Protein AF-A0A167ZQM8-F1 (afdb_monomer_lite)

InterPro domains:
  IPR053175 DHMBA Cluster Regulating Transcription Factor [PTHR38791] (1-204)

Organism: NCBI:txid1081108

Foldseek 3Di:
DLVVLCVDLPSLQDLVSLVVLVVVLVVCVVVPVVVNLVSLVVSLVSVLSNPQVLLVDPSSLVSLLSSLVSQLVSLLVVLHARDPSNVVSLVSNPVRDDCVDLSNLLSVLSNLNSVLSVVLVVDDPVCLVVSLVSLVVSLVSLVVSVVVLCVVWNWDWDAQPVDPCVVDPNSIDIGTPDPVNVVSVVSSVVSNVSSVVSNVVSVVVVVVCVVCVDDDDPDDD

Sequence (221 aa):
MVNSALESPTESLEDSTLIAVISLGVFEEISDYKSWVIHVQGAAALLVARGKEQFSSPMALKLFNQVRTDLITACVNENNPVSEDVLALQDEGKGHQDVSSSFWQIGLVGARCAKLLTNFKGYNIAIVSDLLYELNTLEQEFGIFGQLLSLEEPYSTIQDTAGQPDLICHGRIGVYEDMWAIRIWNNWRNLLMIVCRVKLFLLNEILMNALAPDNVWQTNL

Secondary structure (DSSP, 8-state):
-HHHHHHSTTGGGSHHHHHHHHHHHHHHHHH-HHHHHHHHHHHHHHHHHHGGGGGSSHHHHHHHHHHHHHHHHHHHHHT-PPPHHHHHHHHHGGGGS-TTSHHHHHHHHHHHHHHHHHHHHT--GGGHHHHHHHHHHHHHHHHHHHHHHHHHS--EEEE--S--TTTSGGGEEEE-SSHHHHHHHHHHHHHHHHHHHHHHHHHHHHHHHHH-TT-------

Structure (mmCIF, N/CA/C/O backbone):
data_AF-A0A167ZQM8-F1
#
_entry.id   AF-A0A167ZQM8-F1
#
loop_
_atom_site.group_PDB
_atom_site.id
_atom_site.type_symbol
_atom_site.label_atom_id
_atom_site.label_alt_id
_atom_site.label_comp_id
_atom_site.label_asym_id
_atom_site.label_entity_id
_atom_site.label_seq_id
_atom_site.pdbx_PDB_ins_code
_atom_site.Cartn_x
_atom_site.Cartn_y
_atom_site.Cartn_z
_atom_site.occupancy
_atom_site.B_iso_or_equiv
_atom_site.auth_seq_id
_atom_site.auth_comp_id
_atom_site.auth_asym_id
_atom_site.auth_atom_id
_atom_site.pdbx_PDB_model_num
ATOM 1 N N . MET A 1 1 ? -14.053 -16.395 20.253 1.00 60.31 1 MET A N 1
ATOM 2 C CA . MET A 1 1 ? -14.223 -15.008 20.731 1.00 60.31 1 MET A CA 1
ATOM 3 C C . MET A 1 1 ? -14.285 -14.053 19.550 1.00 60.31 1 MET A C 1
ATOM 5 O O . MET A 1 1 ? -15.360 -13.529 19.332 1.00 60.31 1 MET A O 1
ATOM 9 N N . VAL A 1 2 ? -13.236 -13.930 18.721 1.00 81.25 2 VAL A N 1
ATOM 10 C CA . VAL A 1 2 ? -13.298 -13.097 17.497 1.00 81.25 2 VAL A CA 1
ATOM 11 C C . VAL A 1 2 ? -14.405 -13.555 16.539 1.00 81.25 2 VAL A C 1
ATOM 13 O O . VAL A 1 2 ? -15.231 -12.742 16.160 1.00 81.25 2 VAL A O 1
ATOM 16 N N . ASN A 1 3 ? -14.514 -14.857 16.241 1.00 86.19 3 ASN A N 1
ATOM 17 C CA . ASN A 1 3 ? -15.573 -15.362 15.348 1.00 86.19 3 ASN A CA 1
ATOM 18 C C . ASN A 1 3 ? -16.992 -15.020 15.834 1.00 86.19 3 ASN A C 1
ATOM 20 O O . ASN A 1 3 ? -17.832 -14.631 15.036 1.00 86.19 3 ASN A O 1
ATOM 24 N N . SER A 1 4 ? -17.241 -15.098 17.144 1.00 87.69 4 SER A N 1
ATOM 25 C CA . SER A 1 4 ? -18.542 -14.744 17.726 1.00 87.69 4 SER A CA 1
ATOM 26 C C . SER A 1 4 ? -18.844 -13.247 17.594 1.00 87.69 4 SER A C 1
ATOM 28 O O . SER A 1 4 ? -19.973 -12.886 17.283 1.00 87.69 4 SER A O 1
ATOM 30 N N . ALA A 1 5 ? -17.832 -12.388 17.765 1.00 87.94 5 ALA A N 1
ATOM 31 C CA . ALA A 1 5 ? -17.972 -10.949 17.554 1.00 87.94 5 ALA A CA 1
ATOM 32 C C . ALA A 1 5 ? -18.197 -10.603 16.072 1.00 87.94 5 ALA A C 1
ATOM 34 O O . ALA A 1 5 ? -19.001 -9.732 15.757 1.00 87.94 5 ALA A O 1
ATOM 35 N N . LEU A 1 6 ? -17.548 -11.325 15.151 1.00 91.12 6 LEU A N 1
ATOM 36 C CA . LEU A 1 6 ? -17.746 -11.168 13.705 1.00 91.12 6 LEU A CA 1
ATOM 37 C C . LEU A 1 6 ? -19.152 -11.584 13.244 1.00 91.12 6 LEU A C 1
ATOM 39 O O . LEU A 1 6 ? -19.674 -11.010 12.294 1.00 91.12 6 LEU A O 1
ATOM 43 N N . GLU A 1 7 ? -19.775 -12.557 13.912 1.00 92.19 7 GLU A N 1
ATOM 44 C CA . GLU A 1 7 ? -21.156 -12.983 13.640 1.00 92.19 7 GLU A CA 1
ATOM 45 C C . GLU A 1 7 ? -22.207 -11.988 14.168 1.00 92.19 7 GLU A C 1
ATOM 47 O O . GLU A 1 7 ? -23.356 -12.001 13.721 1.00 92.19 7 GLU A O 1
ATOM 52 N N . SER A 1 8 ? -21.832 -11.114 15.105 1.00 94.06 8 SER A N 1
ATOM 53 C CA . SER A 1 8 ? -22.720 -10.110 15.687 1.00 94.06 8 SER A CA 1
ATOM 54 C C . SER A 1 8 ? -22.736 -8.824 14.844 1.00 94.06 8 SER A C 1
ATOM 56 O O . SER A 1 8 ? -21.687 -8.204 14.651 1.00 94.06 8 SER A O 1
ATOM 58 N N . PRO A 1 9 ? -23.909 -8.339 14.384 1.00 91.88 9 PRO A N 1
ATOM 59 C CA . PRO A 1 9 ? -24.005 -7.108 13.591 1.00 91.88 9 PRO A CA 1
ATOM 60 C C . PRO A 1 9 ? -23.521 -5.847 14.313 1.00 91.88 9 PRO A C 1
ATOM 62 O O . PRO A 1 9 ? -23.212 -4.854 13.664 1.00 91.88 9 PRO A O 1
ATOM 65 N N . THR A 1 10 ? -23.491 -5.864 15.647 1.00 93.38 10 THR A N 1
ATOM 66 C CA . THR A 1 10 ? -23.024 -4.734 16.457 1.00 93.38 10 THR A CA 1
ATOM 67 C C . THR A 1 10 ? -21.568 -4.901 16.866 1.00 93.38 10 THR A C 1
ATOM 69 O O . THR A 1 10 ? -20.786 -3.974 16.687 1.00 93.38 10 THR A O 1
ATOM 72 N N . GLU A 1 11 ? -21.179 -6.079 17.369 1.00 94.94 11 GLU A N 1
ATOM 73 C CA . GLU A 1 11 ? -19.804 -6.290 17.852 1.00 94.94 11 GLU A CA 1
ATOM 74 C C . GLU A 1 11 ? -18.795 -6.297 16.694 1.00 94.94 11 GLU A C 1
ATOM 76 O O . GLU A 1 11 ? -17.668 -5.832 16.859 1.00 94.94 11 GLU A O 1
ATOM 81 N N . SER A 1 12 ? -19.194 -6.739 15.495 1.00 93.56 12 SER A N 1
ATOM 82 C CA . SER A 1 12 ? -18.337 -6.717 14.297 1.00 93.56 12 SER A CA 1
ATOM 83 C C . SER A 1 12 ? -17.880 -5.311 13.895 1.00 93.56 12 SER A C 1
ATOM 85 O O . SER A 1 12 ? -16.835 -5.159 13.260 1.00 93.56 12 SER A O 1
ATOM 87 N N . LEU A 1 13 ? -18.625 -4.277 14.296 1.00 94.62 13 LEU A N 1
ATOM 88 C CA . LEU A 1 13 ? -18.330 -2.879 13.984 1.00 94.62 13 LEU A CA 1
ATOM 89 C C . LEU A 1 13 ? -17.489 -2.185 15.066 1.00 94.62 13 LEU A C 1
ATOM 91 O O . LEU A 1 13 ? -17.084 -1.038 14.879 1.00 94.62 13 LEU A O 1
ATOM 95 N N . GLU A 1 14 ? -17.187 -2.855 16.179 1.00 95.00 14 GLU A N 1
ATOM 96 C CA . GLU A 1 14 ? -16.411 -2.273 17.273 1.00 95.00 14 GLU A CA 1
ATOM 97 C C . GLU A 1 14 ? -14.910 -2.180 16.964 1.00 95.00 14 GLU A C 1
ATOM 99 O O . GLU A 1 14 ? -14.321 -3.024 16.284 1.00 95.00 14 GLU A O 1
ATOM 104 N N . ASP A 1 15 ? -14.251 -1.143 17.498 1.00 95.50 15 ASP A N 1
ATOM 105 C CA . ASP A 1 15 ? -12.784 -0.995 17.465 1.00 95.50 15 ASP A CA 1
ATOM 106 C C . ASP A 1 15 ? -12.080 -2.225 18.057 1.00 95.50 15 ASP A C 1
ATOM 108 O O . ASP A 1 15 ? -11.069 -2.672 17.521 1.00 95.50 15 ASP A O 1
ATOM 112 N N . SER A 1 16 ? -12.635 -2.796 19.130 1.00 95.38 16 SER A N 1
ATOM 113 C CA . SER A 1 16 ? -12.133 -3.996 19.814 1.00 95.38 16 SER A CA 1
ATOM 114 C C . SER A 1 16 ? -12.009 -5.190 18.858 1.00 95.38 16 SER A C 1
ATOM 116 O O . SER A 1 16 ? -10.962 -5.842 18.808 1.00 95.38 16 SER A O 1
ATOM 118 N N . THR A 1 17 ? -13.044 -5.432 18.051 1.00 96.12 17 THR A N 1
ATOM 119 C CA . THR A 1 17 ? -13.076 -6.501 17.054 1.00 96.12 17 THR A CA 1
ATOM 120 C C . THR A 1 17 ? -12.053 -6.253 15.959 1.00 96.12 17 THR A C 1
ATOM 122 O O . THR A 1 17 ? -11.272 -7.150 15.643 1.00 96.12 17 THR A O 1
ATOM 125 N N . LEU A 1 18 ? -11.984 -5.031 15.423 1.00 96.31 18 LEU A N 1
ATOM 126 C CA . LEU A 1 18 ? -11.032 -4.709 14.359 1.00 96.31 18 LEU A CA 1
ATOM 127 C C . LEU A 1 18 ? -9.572 -4.785 14.842 1.00 96.31 18 LEU A C 1
ATOM 129 O O . LEU A 1 18 ? -8.717 -5.281 14.115 1.00 96.31 18 LEU A O 1
ATOM 133 N N . ILE A 1 19 ? -9.286 -4.384 16.085 1.00 96.25 19 ILE A N 1
ATOM 134 C CA . ILE A 1 19 ? -7.966 -4.558 16.717 1.00 96.25 19 ILE A CA 1
ATOM 135 C C . ILE A 1 19 ? -7.600 -6.041 16.816 1.00 96.25 19 ILE A C 1
ATOM 137 O O . ILE A 1 19 ? -6.462 -6.412 16.519 1.00 96.25 19 ILE A O 1
ATOM 141 N N . ALA A 1 20 ? -8.541 -6.893 17.231 1.00 95.94 20 ALA A N 1
ATOM 142 C CA . ALA A 1 20 ? -8.304 -8.328 17.342 1.00 95.94 20 ALA A CA 1
ATOM 143 C C . ALA A 1 20 ? -8.048 -8.972 15.970 1.00 95.94 20 ALA A C 1
ATOM 145 O O . ALA A 1 20 ? -7.151 -9.805 15.852 1.00 95.94 20 ALA A O 1
ATOM 146 N N . VAL A 1 21 ? -8.789 -8.545 14.942 1.00 96.44 21 VAL A N 1
ATOM 147 C CA . VAL A 1 21 ? -8.579 -8.941 13.542 1.00 96.44 21 VAL A CA 1
ATOM 148 C C . VAL A 1 21 ? -7.178 -8.528 13.085 1.00 96.44 21 VAL A C 1
ATOM 150 O O . VAL A 1 21 ? -6.372 -9.406 12.802 1.00 96.44 21 VAL A O 1
ATOM 153 N N . ILE A 1 22 ? -6.818 -7.240 13.153 1.00 95.12 22 ILE A N 1
ATOM 154 C CA . ILE A 1 22 ? -5.478 -6.744 12.771 1.00 95.12 22 ILE A CA 1
ATOM 155 C C . ILE A 1 22 ? -4.366 -7.523 13.486 1.00 95.12 22 ILE A C 1
ATOM 157 O O . ILE A 1 22 ? -3.381 -7.920 12.870 1.00 95.12 22 ILE A O 1
ATOM 161 N N . SER A 1 23 ? -4.529 -7.773 14.787 1.00 94.25 23 SER A N 1
ATOM 162 C CA . SER A 1 23 ? -3.532 -8.487 15.593 1.00 94.25 23 SER A CA 1
ATOM 163 C C . SER A 1 23 ? -3.325 -9.933 15.130 1.00 94.25 23 SER A C 1
ATOM 165 O O . SER A 1 23 ? -2.197 -10.422 15.141 1.00 94.25 23 SER A O 1
ATOM 167 N N . LEU A 1 24 ? -4.394 -10.617 14.710 1.00 93.12 24 LEU A N 1
ATOM 168 C CA . LEU A 1 24 ? -4.302 -11.948 14.108 1.00 93.12 24 LEU A CA 1
ATOM 169 C C . LEU A 1 24 ? -3.661 -11.882 12.712 1.00 93.12 24 LEU A C 1
ATOM 171 O O . LEU A 1 24 ? -2.820 -12.723 12.402 1.00 93.12 24 LEU A O 1
ATOM 175 N N . GLY A 1 25 ? -3.968 -10.846 11.926 1.00 92.81 25 GLY A N 1
ATOM 176 C CA . GLY A 1 25 ? -3.329 -10.595 10.634 1.00 92.81 25 GLY A CA 1
ATOM 177 C C . GLY A 1 25 ? -1.804 -10.493 10.738 1.00 92.81 25 GLY A C 1
ATOM 178 O O . GLY A 1 25 ? -1.098 -11.130 9.966 1.00 92.81 25 GLY A O 1
ATOM 179 N N . VAL A 1 26 ? -1.269 -9.802 11.751 1.00 89.50 26 VAL A N 1
ATOM 180 C CA . VAL A 1 26 ? 0.192 -9.727 11.981 1.00 89.50 26 VAL A CA 1
ATOM 181 C C . VAL A 1 26 ? 0.821 -11.114 12.193 1.00 89.50 26 VAL A C 1
ATOM 183 O O . VAL A 1 26 ? 1.937 -11.370 11.746 1.00 89.50 26 VAL A O 1
ATOM 186 N N . PHE A 1 27 ? 0.122 -12.037 12.862 1.00 91.44 27 PHE A N 1
ATOM 187 C CA . PHE A 1 27 ? 0.606 -13.412 13.033 1.00 91.44 27 PHE A CA 1
ATOM 188 C C . PHE A 1 27 ? 0.568 -14.207 11.719 1.00 91.44 27 PHE A C 1
ATOM 190 O O . PHE A 1 27 ? 1.485 -14.977 11.415 1.00 91.44 27 PHE A O 1
ATOM 197 N N . GLU A 1 28 ? -0.490 -14.035 10.934 1.00 91.38 28 GLU A N 1
ATOM 198 C CA . GLU A 1 28 ? -0.673 -14.720 9.654 1.00 91.38 28 GLU A CA 1
ATOM 199 C C . GLU A 1 28 ? 0.322 -14.233 8.598 1.00 91.38 28 GLU A C 1
ATOM 201 O O . GLU A 1 28 ? 0.843 -15.052 7.848 1.00 91.38 28 GLU A O 1
ATOM 206 N N . GLU A 1 29 ? 0.678 -12.946 8.605 1.00 88.31 29 GLU A N 1
ATOM 207 C CA . GLU A 1 29 ? 1.692 -12.369 7.711 1.00 88.31 29 GLU A CA 1
ATOM 208 C C . GLU A 1 29 ? 3.030 -13.123 7.805 1.00 88.31 29 GLU A C 1
ATOM 210 O O . GLU A 1 29 ? 3.708 -13.346 6.803 1.00 88.31 29 GLU A O 1
ATOM 215 N N . ILE A 1 30 ? 3.385 -13.564 9.015 1.00 88.00 30 ILE A N 1
ATOM 216 C CA . ILE A 1 30 ? 4.634 -14.278 9.300 1.00 88.00 30 ILE A CA 1
ATOM 217 C C . ILE A 1 30 ? 4.502 -15.786 9.039 1.00 88.00 30 ILE A C 1
ATOM 219 O O . ILE A 1 30 ? 5.482 -16.437 8.675 1.00 88.00 30 ILE A O 1
ATOM 223 N N . SER A 1 31 ? 3.321 -16.364 9.265 1.00 91.88 31 SER A N 1
ATOM 224 C CA . SER A 1 31 ? 3.131 -17.822 9.282 1.00 91.88 31 SER A CA 1
ATOM 225 C C . SER A 1 31 ? 2.609 -18.405 7.969 1.00 91.88 31 SER A C 1
ATOM 227 O O . SER A 1 31 ? 3.086 -19.461 7.552 1.00 91.88 31 SER A O 1
ATOM 229 N N . ASP A 1 32 ? 1.663 -17.738 7.308 1.00 93.81 32 ASP A N 1
ATOM 230 C CA . ASP A 1 32 ? 1.130 -18.132 6.006 1.00 93.81 32 ASP A CA 1
ATOM 231 C C . ASP A 1 32 ? 0.581 -16.925 5.236 1.00 93.81 32 ASP A C 1
ATOM 233 O O . ASP A 1 32 ? -0.545 -16.465 5.442 1.00 93.81 32 ASP A O 1
ATOM 237 N N . TYR A 1 33 ? 1.364 -16.484 4.255 1.00 92.50 33 TYR A N 1
ATOM 238 C CA . TYR A 1 33 ? 1.023 -15.363 3.388 1.00 92.50 33 TYR A CA 1
ATOM 239 C C . TYR A 1 33 ? -0.337 -15.526 2.681 1.00 92.50 33 TYR A C 1
ATOM 241 O O . TYR A 1 33 ? -1.065 -14.550 2.510 1.00 92.50 33 TYR A O 1
ATOM 249 N N . LYS A 1 34 ? -0.730 -16.748 2.289 1.00 93.69 34 LYS A N 1
ATOM 250 C CA . LYS A 1 34 ? -2.029 -16.955 1.621 1.00 93.69 34 LYS A CA 1
ATOM 251 C C . LYS A 1 34 ? -3.197 -16.725 2.572 1.00 93.69 34 LYS A C 1
ATOM 253 O O . LYS A 1 34 ? -4.173 -16.084 2.181 1.00 93.69 34 LYS A O 1
ATOM 258 N N . SER A 1 35 ? -3.090 -17.226 3.801 1.00 94.19 35 SER A N 1
ATOM 259 C CA . SER A 1 35 ? -4.070 -16.952 4.854 1.00 94.19 35 SER A CA 1
ATOM 260 C C . SER A 1 35 ? -4.147 -15.455 5.151 1.00 94.19 35 SER A C 1
ATOM 262 O O . SER A 1 35 ? -5.247 -14.909 5.188 1.00 94.19 35 SER A O 1
ATOM 264 N N . TRP A 1 36 ? -3.000 -14.772 5.223 1.00 96.12 36 TRP A N 1
ATOM 265 C CA . TRP A 1 36 ? -2.942 -13.323 5.426 1.00 96.12 36 T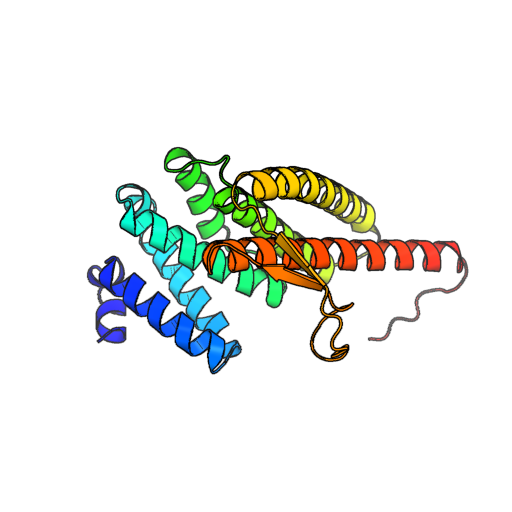RP A CA 1
ATOM 266 C C . TRP A 1 36 ? -3.672 -12.526 4.334 1.00 96.12 36 TRP A C 1
ATOM 268 O O . TRP A 1 36 ? -4.459 -11.636 4.646 1.00 96.12 36 TRP A O 1
ATOM 278 N N . VAL A 1 37 ? -3.495 -12.863 3.050 1.00 95.75 37 VAL A N 1
ATOM 279 C CA . VAL A 1 37 ? -4.214 -12.179 1.956 1.00 95.75 37 VAL A CA 1
ATOM 280 C C . VAL A 1 37 ? -5.734 -12.301 2.123 1.00 95.75 37 VAL A C 1
ATOM 282 O O . VAL A 1 37 ? -6.455 -11.313 1.976 1.00 95.75 37 VAL A O 1
ATOM 285 N N . ILE A 1 38 ? -6.233 -13.497 2.452 1.00 95.25 38 ILE A N 1
ATOM 286 C CA . ILE A 1 38 ? -7.670 -13.740 2.671 1.00 95.25 38 ILE A CA 1
ATOM 287 C C . ILE A 1 38 ? -8.161 -12.977 3.907 1.00 95.25 38 ILE A C 1
ATOM 289 O O . ILE A 1 38 ? -9.226 -12.358 3.881 1.00 95.25 38 ILE A O 1
ATOM 293 N N . HIS A 1 39 ? -7.372 -12.979 4.978 1.00 95.94 39 HIS A N 1
ATOM 294 C CA . HIS A 1 39 ? -7.669 -12.249 6.201 1.00 95.94 39 HIS A CA 1
ATOM 295 C C . HIS A 1 39 ? -7.825 -10.752 5.947 1.00 95.94 39 HIS A C 1
ATOM 297 O O . HIS A 1 39 ? -8.815 -10.146 6.359 1.00 95.94 39 HIS A O 1
ATOM 303 N N . VAL A 1 40 ? -6.871 -10.153 5.236 1.00 96.75 40 VAL A N 1
ATOM 304 C CA . VAL A 1 40 ? -6.875 -8.728 4.905 1.00 96.75 40 VAL A CA 1
ATOM 305 C C . VAL A 1 40 ? -8.097 -8.357 4.062 1.00 96.75 40 VAL A C 1
ATOM 307 O O . VAL A 1 40 ? -8.692 -7.302 4.282 1.00 96.75 40 VAL A O 1
ATOM 310 N N . GLN A 1 41 ? -8.540 -9.229 3.150 1.00 96.44 41 GLN A N 1
ATOM 311 C CA . GLN A 1 41 ? -9.800 -9.033 2.422 1.00 96.44 41 GLN A CA 1
ATOM 312 C C . GLN A 1 41 ? -11.014 -9.026 3.365 1.00 96.44 41 GLN A C 1
ATOM 314 O O . GLN A 1 41 ? -11.898 -8.180 3.224 1.00 96.44 41 GLN A O 1
ATOM 319 N N . GLY A 1 42 ? -11.044 -9.918 4.360 1.00 96.00 42 GLY A N 1
ATOM 320 C CA . GLY A 1 42 ? -12.068 -9.919 5.408 1.00 96.00 42 GLY A CA 1
ATOM 321 C C . GLY A 1 42 ? -12.045 -8.646 6.262 1.00 96.00 42 GLY A C 1
ATOM 322 O O . GLY A 1 42 ? -13.087 -8.035 6.496 1.00 96.00 42 GLY A O 1
ATOM 323 N N . ALA A 1 43 ? -10.858 -8.187 6.664 1.00 97.38 43 ALA A N 1
ATOM 324 C CA . ALA A 1 43 ? -10.686 -6.936 7.401 1.00 97.38 43 ALA A CA 1
ATOM 325 C C . ALA A 1 43 ? -11.140 -5.717 6.577 1.00 97.38 43 ALA A C 1
ATOM 327 O O . ALA A 1 43 ? -11.799 -4.819 7.100 1.00 97.38 43 ALA A O 1
ATOM 328 N N . ALA A 1 44 ? -10.859 -5.700 5.272 1.00 97.69 44 ALA A N 1
ATOM 329 C CA . ALA A 1 44 ? -11.340 -4.666 4.364 1.00 97.69 44 ALA A CA 1
ATOM 330 C C . ALA A 1 44 ? -12.874 -4.645 4.267 1.00 97.69 44 ALA A C 1
ATOM 332 O O . ALA A 1 44 ? -13.467 -3.567 4.266 1.00 97.69 44 ALA A O 1
ATOM 333 N N . ALA A 1 45 ? -13.530 -5.809 4.256 1.00 97.00 45 ALA A N 1
ATOM 334 C CA . ALA A 1 45 ? -14.990 -5.885 4.300 1.00 97.00 45 ALA A CA 1
ATOM 335 C C . ALA A 1 45 ? -15.563 -5.276 5.595 1.00 97.00 45 ALA A C 1
ATOM 337 O O . ALA A 1 45 ? -16.595 -4.605 5.550 1.00 97.00 45 ALA A O 1
ATOM 338 N N . LEU A 1 46 ? -14.867 -5.420 6.731 1.00 96.94 46 LEU A N 1
ATOM 339 C CA . LEU A 1 46 ? -15.237 -4.733 7.973 1.00 96.94 46 LEU A CA 1
ATOM 340 C C . LEU A 1 46 ? -15.099 -3.211 7.854 1.00 96.94 46 LEU A C 1
ATOM 342 O O . LEU A 1 46 ? -15.971 -2.499 8.343 1.00 96.94 46 LEU A O 1
ATOM 346 N N . L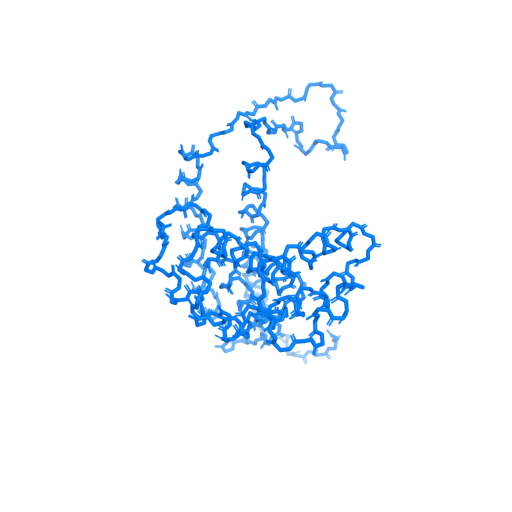EU A 1 47 ? -14.064 -2.689 7.181 1.00 97.44 47 LEU A N 1
ATOM 347 C CA . LEU A 1 47 ? -13.961 -1.240 6.938 1.00 97.44 47 LEU A CA 1
ATOM 348 C C . LEU A 1 47 ? -15.170 -0.712 6.166 1.00 97.44 47 LEU A C 1
ATOM 350 O O . LEU A 1 47 ? -15.703 0.341 6.517 1.00 97.44 47 LEU A O 1
ATOM 354 N N . VAL A 1 48 ? -15.599 -1.447 5.136 1.00 97.56 48 VAL A N 1
ATOM 355 C CA . VAL A 1 48 ? -16.777 -1.104 4.329 1.00 97.56 48 VAL A CA 1
ATOM 356 C C . VAL A 1 48 ? -18.038 -1.118 5.189 1.00 97.56 48 VAL A C 1
ATOM 358 O O . VAL A 1 48 ? -18.795 -0.150 5.168 1.00 97.56 48 VAL A O 1
ATOM 361 N N . ALA A 1 49 ? -18.227 -2.156 6.009 1.00 96.69 49 ALA A N 1
ATOM 362 C CA . ALA A 1 49 ? -19.372 -2.266 6.911 1.00 96.69 49 ALA A CA 1
ATOM 363 C C . ALA A 1 49 ? -19.424 -1.135 7.956 1.00 96.69 49 ALA A C 1
ATOM 365 O O . ALA A 1 49 ? -20.499 -0.626 8.265 1.00 96.69 49 ALA A O 1
ATOM 366 N N . ARG A 1 50 ? -18.264 -0.704 8.466 1.00 96.25 50 ARG A N 1
ATOM 367 C CA . ARG A 1 50 ? -18.139 0.407 9.426 1.00 96.25 50 ARG A CA 1
ATOM 368 C C . ARG A 1 50 ? -18.392 1.781 8.802 1.00 96.25 50 ARG A C 1
ATOM 370 O O . ARG A 1 50 ? -18.689 2.736 9.518 1.00 96.25 50 ARG A O 1
ATOM 377 N N . GLY A 1 51 ? -18.270 1.904 7.481 1.00 96.56 51 GLY A N 1
ATOM 378 C CA . GLY A 1 51 ? -18.614 3.118 6.748 1.00 96.56 51 GLY A CA 1
ATOM 379 C C . GLY A 1 51 ? -17.858 4.361 7.232 1.00 96.56 51 GLY A C 1
ATOM 380 O O . GLY A 1 51 ? -16.699 4.299 7.629 1.00 96.56 51 GLY A O 1
ATOM 381 N N . LYS A 1 52 ? -18.508 5.526 7.192 1.00 95.69 52 LYS A N 1
ATOM 382 C CA . LYS A 1 52 ? -17.867 6.819 7.505 1.00 95.69 52 LYS A CA 1
ATOM 383 C C . LYS A 1 52 ? -17.695 7.083 9.005 1.00 95.69 52 LYS A C 1
ATOM 385 O O . LYS A 1 52 ? -16.931 7.968 9.382 1.00 95.69 52 LYS A O 1
ATOM 390 N N . GLU A 1 53 ? -18.372 6.323 9.867 1.00 91.25 53 GLU A N 1
ATOM 391 C CA . GLU A 1 53 ? -18.330 6.520 11.325 1.00 91.25 53 GLU A CA 1
ATOM 392 C C . GLU A 1 53 ? -16.918 6.327 11.896 1.00 91.25 53 GLU A C 1
ATOM 394 O O . GLU A 1 53 ? -16.537 6.965 12.879 1.00 91.25 53 GLU A O 1
ATOM 399 N N . GLN A 1 54 ? -16.084 5.528 11.222 1.00 93.12 54 GLN A N 1
ATOM 400 C CA . GLN A 1 54 ? -14.684 5.331 11.600 1.00 93.12 54 GLN A CA 1
ATOM 401 C C . GLN A 1 54 ? -13.820 6.601 11.499 1.00 93.12 54 GLN A C 1
ATOM 403 O O . GLN A 1 54 ? -12.729 6.640 12.062 1.00 93.12 54 GLN A O 1
ATOM 408 N N . PHE A 1 55 ? -14.300 7.666 10.850 1.00 94.38 55 PHE A N 1
ATOM 409 C CA . PHE A 1 55 ? -13.598 8.951 10.778 1.00 94.38 55 PHE A CA 1
ATOM 410 C C . PHE A 1 55 ? -13.947 9.912 11.923 1.00 94.38 55 PHE A C 1
ATOM 412 O O . PHE A 1 55 ? -13.371 10.996 12.025 1.00 94.38 55 PHE A O 1
ATOM 419 N N . SER A 1 56 ? -14.873 9.531 12.807 1.00 89.19 56 SER A N 1
ATOM 420 C CA . SER A 1 56 ? -15.252 10.326 13.982 1.00 89.19 56 SER A CA 1
ATOM 421 C C . SER A 1 56 ? -14.340 10.105 15.195 1.00 89.19 56 SER A C 1
ATOM 423 O O . SER A 1 56 ? -14.401 10.878 16.149 1.00 89.19 56 SER A O 1
ATOM 425 N N . SER A 1 57 ? -13.488 9.074 15.174 1.00 92.06 57 SER A N 1
ATOM 426 C CA . SER A 1 57 ? -12.578 8.726 16.272 1.00 92.06 57 SER A CA 1
ATOM 427 C C . SER A 1 57 ? -11.130 8.645 15.781 1.00 92.06 57 SER A C 1
ATOM 429 O O . SER A 1 57 ? -10.861 7.943 14.804 1.00 92.06 57 SER A O 1
ATOM 431 N N . PRO A 1 58 ? -10.162 9.271 16.480 1.00 92.19 58 PRO A N 1
ATOM 432 C CA . PRO A 1 58 ? -8.744 9.113 16.163 1.00 92.19 58 PRO A CA 1
ATOM 433 C C . PRO A 1 58 ? -8.263 7.658 16.206 1.00 92.19 58 PRO A C 1
ATOM 435 O O . PRO A 1 58 ? -7.339 7.300 15.480 1.00 92.19 58 PRO A O 1
ATOM 438 N N . MET A 1 59 ? -8.863 6.817 17.058 1.00 93.94 59 MET A N 1
ATOM 439 C CA . MET A 1 59 ? -8.527 5.393 17.121 1.00 93.94 59 MET A CA 1
ATOM 440 C C . MET A 1 59 ? -9.037 4.668 15.876 1.00 93.94 59 MET A C 1
ATOM 442 O O . MET A 1 59 ? -8.248 4.047 15.169 1.00 93.94 59 MET A O 1
ATOM 446 N N . ALA A 1 60 ? -10.325 4.810 15.563 1.00 94.69 60 ALA A N 1
ATOM 447 C CA . ALA A 1 60 ? -10.930 4.160 14.406 1.00 94.69 60 ALA A CA 1
ATOM 448 C C . ALA A 1 60 ? -10.262 4.588 13.085 1.00 94.69 60 ALA A C 1
ATOM 450 O O . ALA A 1 60 ? -10.021 3.747 12.222 1.00 94.69 60 ALA A O 1
ATOM 451 N N . LEU A 1 61 ? -9.839 5.852 12.970 1.00 93.94 61 LEU A N 1
ATOM 452 C CA . LEU A 1 61 ? -9.065 6.342 11.829 1.00 93.94 61 LEU A CA 1
ATOM 453 C C . LEU A 1 61 ? -7.701 5.641 11.693 1.00 93.94 61 LEU A C 1
ATOM 455 O O . LEU A 1 61 ? -7.282 5.314 10.583 1.00 93.94 61 LEU A O 1
ATOM 459 N N . LYS A 1 62 ? -7.002 5.376 12.805 1.00 92.94 62 LYS A N 1
ATOM 460 C CA . LYS A 1 62 ? -5.745 4.607 12.784 1.00 92.94 62 LYS A CA 1
ATOM 461 C C . LYS A 1 62 ? -5.975 3.162 12.348 1.00 92.94 62 LYS A C 1
ATOM 463 O O . LYS A 1 62 ? -5.180 2.644 11.569 1.00 92.94 62 LYS A O 1
ATOM 468 N N . LEU A 1 63 ? -7.058 2.536 12.810 1.00 95.88 63 LEU A N 1
ATOM 469 C CA . LEU A 1 63 ? -7.422 1.172 12.411 1.00 95.88 63 LEU A CA 1
ATOM 470 C C . LEU A 1 63 ? -7.773 1.101 10.920 1.00 95.88 63 LEU A C 1
ATOM 472 O O . LEU A 1 63 ? -7.267 0.225 10.221 1.00 95.88 63 LEU A O 1
ATOM 476 N N . PHE A 1 64 ? -8.554 2.066 10.422 1.00 96.12 64 PHE A N 1
ATOM 477 C CA . PHE A 1 64 ? -8.836 2.228 8.994 1.00 96.12 64 PHE A CA 1
ATOM 478 C C . PHE A 1 64 ? -7.544 2.301 8.183 1.00 96.12 64 PHE A C 1
ATOM 480 O O . PHE A 1 64 ? -7.357 1.553 7.227 1.00 96.12 64 PHE A O 1
ATOM 487 N N . ASN A 1 65 ? -6.634 3.182 8.595 1.00 93.38 65 ASN A N 1
ATOM 488 C CA . ASN A 1 65 ? -5.369 3.399 7.914 1.00 93.38 65 ASN A CA 1
ATOM 489 C C . ASN A 1 65 ? -4.483 2.146 7.908 1.00 93.38 65 ASN A C 1
ATOM 491 O O . ASN A 1 65 ? -3.902 1.838 6.872 1.00 93.38 65 ASN A O 1
ATOM 495 N N . GLN A 1 66 ? -4.426 1.396 9.011 1.00 93.75 66 GLN A N 1
ATOM 496 C CA . GLN A 1 66 ? -3.674 0.142 9.081 1.00 93.75 66 GLN A CA 1
ATOM 497 C C . GLN A 1 66 ? -4.239 -0.908 8.113 1.00 93.75 66 GLN A C 1
ATOM 499 O O . GLN A 1 66 ? -3.518 -1.377 7.236 1.00 93.75 66 GLN A O 1
ATOM 504 N N . VAL A 1 67 ? -5.541 -1.202 8.189 1.00 96.50 67 VAL A N 1
ATOM 505 C CA . VAL A 1 67 ? -6.175 -2.209 7.318 1.00 96.50 67 VAL A CA 1
ATOM 506 C C . VAL A 1 67 ? -6.125 -1.795 5.847 1.00 96.50 67 VAL A C 1
ATOM 508 O O . VAL A 1 67 ? -5.908 -2.631 4.972 1.00 96.50 67 VAL A O 1
ATOM 511 N N . ARG A 1 68 ? -6.272 -0.500 5.548 1.00 95.62 68 ARG A N 1
ATOM 512 C CA . ARG A 1 68 ? -6.097 0.037 4.193 1.00 95.62 68 ARG A CA 1
ATOM 513 C C . ARG A 1 68 ? -4.680 -0.211 3.671 1.00 95.62 68 ARG A C 1
ATOM 515 O O . ARG A 1 68 ? -4.534 -0.615 2.520 1.00 95.62 68 ARG A O 1
ATOM 522 N N . THR A 1 69 ? -3.647 0.038 4.477 1.00 93.12 69 THR A N 1
ATOM 523 C CA . THR A 1 69 ? -2.252 -0.233 4.095 1.00 93.12 69 THR A CA 1
ATOM 524 C C . THR A 1 69 ? -2.023 -1.721 3.831 1.00 93.12 69 THR A C 1
ATOM 526 O O . THR A 1 69 ? -1.399 -2.066 2.824 1.00 93.12 69 THR A O 1
ATOM 529 N N . ASP A 1 70 ? -2.571 -2.593 4.674 1.00 94.75 70 ASP A N 1
ATOM 530 C CA . ASP A 1 70 ? -2.453 -4.045 4.511 1.00 94.75 70 ASP A CA 1
ATOM 531 C C . ASP A 1 70 ? -3.159 -4.506 3.228 1.00 94.75 70 ASP A C 1
ATOM 533 O O . ASP A 1 70 ? -2.582 -5.243 2.426 1.00 94.75 70 ASP A O 1
ATOM 537 N N . LEU A 1 71 ? -4.360 -3.980 2.955 1.00 97.12 71 LEU A N 1
ATOM 538 C CA . LEU A 1 71 ? -5.104 -4.262 1.726 1.00 97.12 71 LEU A CA 1
ATOM 539 C C . LEU A 1 71 ? -4.346 -3.825 0.478 1.00 97.12 71 LEU A C 1
ATOM 541 O O . LEU A 1 71 ? -4.241 -4.598 -0.470 1.00 97.12 71 LEU A O 1
ATOM 545 N N . ILE A 1 72 ? -3.803 -2.606 0.466 1.00 96.12 72 ILE A N 1
ATOM 546 C CA . ILE A 1 72 ? -2.999 -2.117 -0.659 1.00 96.12 72 ILE A CA 1
ATOM 547 C C . ILE A 1 72 ? -1.806 -3.046 -0.894 1.00 96.12 72 ILE A C 1
ATOM 549 O O . ILE A 1 72 ? -1.526 -3.394 -2.039 1.00 96.12 72 ILE A O 1
ATOM 553 N N . THR A 1 73 ? -1.137 -3.481 0.173 1.00 93.56 73 THR A N 1
ATOM 554 C CA . THR A 1 73 ? 0.014 -4.389 0.091 1.00 93.56 73 THR A CA 1
ATOM 555 C C . THR A 1 73 ? -0.383 -5.736 -0.517 1.00 93.56 73 THR A C 1
ATOM 557 O O . THR A 1 73 ? 0.251 -6.190 -1.471 1.00 93.56 73 THR A O 1
ATOM 560 N N . ALA A 1 74 ? -1.479 -6.337 -0.044 1.00 95.00 74 ALA A N 1
ATOM 561 C CA . ALA A 1 74 ? -2.021 -7.571 -0.606 1.00 95.00 74 ALA A CA 1
ATOM 562 C C . ALA A 1 74 ? -2.404 -7.407 -2.089 1.00 95.00 74 ALA A C 1
ATOM 564 O O . ALA A 1 74 ? -2.035 -8.229 -2.924 1.00 95.00 74 ALA A O 1
ATOM 565 N N . CYS A 1 75 ? -3.085 -6.315 -2.443 1.00 96.50 75 CYS A N 1
ATOM 566 C CA . CYS A 1 75 ? -3.479 -5.999 -3.816 1.00 96.50 75 CYS A CA 1
ATOM 567 C C . CYS A 1 75 ? -2.273 -5.823 -4.749 1.00 96.50 75 CYS A C 1
ATOM 569 O O . CYS A 1 75 ? -2.274 -6.359 -5.856 1.00 96.50 75 CYS A O 1
ATOM 571 N N . VAL A 1 76 ? -1.226 -5.120 -4.309 1.00 94.69 76 VAL A N 1
ATOM 572 C CA . VAL A 1 76 ? 0.018 -4.962 -5.075 1.00 94.69 76 VAL A CA 1
ATOM 573 C C . VAL A 1 76 ? 0.675 -6.319 -5.326 1.00 94.69 76 VAL A C 1
ATOM 575 O O . VAL A 1 76 ? 0.988 -6.639 -6.470 1.00 94.69 76 VAL A O 1
ATOM 578 N N . ASN A 1 77 ? 0.832 -7.146 -4.293 1.00 91.94 77 ASN A N 1
ATOM 579 C CA . ASN A 1 77 ? 1.490 -8.447 -4.423 1.00 91.94 77 ASN A CA 1
ATOM 580 C C . ASN A 1 77 ? 0.693 -9.438 -5.288 1.00 91.94 77 ASN A C 1
ATOM 582 O O . ASN A 1 77 ? 1.266 -10.140 -6.121 1.00 91.94 77 ASN A O 1
ATOM 586 N N . GLU A 1 78 ? -0.633 -9.461 -5.145 1.00 93.75 78 GLU A N 1
ATOM 587 C CA . GLU A 1 78 ? -1.515 -10.310 -5.954 1.00 93.75 78 GLU A CA 1
ATOM 588 C C . GLU A 1 78 ? -1.800 -9.717 -7.344 1.00 93.75 78 GLU A C 1
ATOM 590 O O . GLU A 1 78 ? -2.427 -10.368 -8.188 1.00 93.75 78 GLU A O 1
ATOM 595 N N . ASN A 1 79 ? -1.310 -8.500 -7.621 1.00 93.94 79 ASN A N 1
ATOM 596 C CA . ASN A 1 79 ? -1.599 -7.711 -8.820 1.00 93.94 79 ASN A CA 1
ATOM 597 C C . ASN A 1 79 ? -3.119 -7.610 -9.072 1.00 93.94 79 ASN A C 1
ATOM 599 O O . ASN A 1 79 ? -3.603 -7.928 -10.163 1.00 93.94 79 ASN A O 1
ATOM 603 N N . ASN A 1 80 ? -3.865 -7.260 -8.030 1.00 94.88 80 ASN A N 1
ATOM 604 C CA . ASN A 1 80 ? -5.308 -7.054 -8.039 1.00 94.88 80 ASN A CA 1
ATOM 605 C C . ASN A 1 80 ? -5.611 -5.588 -7.704 1.00 94.88 80 ASN A C 1
ATOM 607 O O . ASN A 1 80 ? -4.829 -4.950 -6.996 1.00 94.88 80 ASN A O 1
ATOM 611 N N . PRO A 1 81 ? -6.740 -5.030 -8.165 1.00 94.88 81 PRO A N 1
ATOM 612 C CA . PRO A 1 81 ? -7.110 -3.675 -7.801 1.00 94.88 81 PRO A CA 1
ATOM 613 C C . PRO A 1 81 ? -7.537 -3.622 -6.330 1.00 94.88 81 PRO A C 1
ATOM 615 O O . PRO A 1 81 ? -8.012 -4.608 -5.762 1.00 94.88 81 PRO A O 1
ATOM 618 N N . VAL A 1 82 ? -7.386 -2.451 -5.716 1.00 96.88 82 VAL A N 1
ATOM 619 C CA . VAL A 1 82 ? -8.020 -2.160 -4.424 1.00 96.88 82 VAL A CA 1
ATOM 620 C C . VAL A 1 82 ? -9.529 -2.036 -4.651 1.00 96.88 82 VAL A C 1
ATOM 622 O O . VAL A 1 82 ? -9.944 -1.478 -5.664 1.00 96.88 82 VAL A O 1
ATOM 625 N N . SER A 1 83 ? -10.343 -2.553 -3.726 1.00 96.19 83 SER A N 1
ATOM 626 C CA . SER A 1 83 ? -11.807 -2.444 -3.811 1.00 96.19 83 SER A CA 1
ATOM 627 C C . SER A 1 83 ? -12.259 -0.984 -3.932 1.00 96.19 83 SER A C 1
ATOM 629 O O . SER A 1 83 ? -11.812 -0.135 -3.158 1.00 96.19 83 SER A O 1
ATOM 631 N N . GLU A 1 84 ? -13.185 -0.710 -4.856 1.00 96.94 84 GLU A N 1
ATOM 632 C CA . GLU A 1 84 ? -13.764 0.625 -5.063 1.00 96.94 84 GLU A CA 1
ATOM 633 C C . GLU A 1 84 ? -14.437 1.168 -3.794 1.00 96.94 84 GLU A C 1
ATOM 635 O O . GLU A 1 84 ? -14.331 2.358 -3.509 1.00 96.94 84 GLU A O 1
ATOM 640 N N . ASP A 1 85 ? -15.037 0.305 -2.965 1.00 97.44 85 ASP A N 1
ATOM 641 C CA . ASP A 1 85 ? -15.642 0.722 -1.693 1.00 97.44 85 ASP A CA 1
ATOM 642 C C . ASP A 1 85 ? -14.589 1.259 -0.710 1.00 97.44 85 ASP A C 1
ATOM 644 O O . ASP A 1 85 ? -14.806 2.251 -0.012 1.00 97.44 85 ASP A O 1
ATOM 648 N N . VAL A 1 86 ? -13.405 0.638 -0.679 1.00 97.06 86 VAL A N 1
ATOM 649 C CA . VAL A 1 86 ? -12.293 1.095 0.167 1.00 97.06 86 VAL A CA 1
ATOM 650 C C . VAL A 1 86 ? -11.656 2.358 -0.411 1.00 97.06 86 VAL A C 1
ATOM 652 O O . VAL A 1 86 ? -11.256 3.239 0.350 1.00 97.06 86 VAL A O 1
ATOM 655 N N . LEU A 1 87 ? -11.598 2.494 -1.740 1.00 96.81 87 LEU A N 1
ATOM 656 C CA . LEU A 1 87 ? -11.162 3.732 -2.393 1.00 96.81 87 LEU A CA 1
ATOM 657 C C . LEU A 1 87 ? -12.127 4.892 -2.118 1.00 96.81 87 LEU A C 1
ATOM 659 O O . LEU A 1 87 ? -11.670 6.008 -1.868 1.00 96.81 87 LEU A O 1
ATOM 663 N N . ALA A 1 88 ? -13.435 4.635 -2.090 1.00 96.56 88 ALA A N 1
ATOM 664 C CA . ALA A 1 88 ? -14.435 5.621 -1.700 1.00 96.56 88 ALA A CA 1
ATOM 665 C C . ALA A 1 88 ? -14.248 6.047 -0.236 1.00 96.56 88 ALA A C 1
ATOM 667 O O . ALA A 1 88 ? -14.201 7.238 0.056 1.00 96.56 88 ALA A O 1
ATOM 668 N N . LEU A 1 89 ? -14.036 5.099 0.685 1.00 96.00 89 LEU A N 1
ATOM 669 C CA . LEU A 1 89 ? -13.710 5.424 2.079 1.00 96.00 89 LEU A CA 1
ATOM 670 C C . LEU A 1 89 ? -12.400 6.212 2.210 1.00 96.00 89 LEU A C 1
ATOM 672 O O . LEU A 1 89 ? -12.314 7.141 3.008 1.00 96.00 89 LEU A O 1
ATOM 676 N N . GLN A 1 90 ? -11.381 5.882 1.419 1.00 94.31 90 GLN A N 1
ATOM 677 C CA . GLN A 1 90 ? -10.142 6.655 1.362 1.00 94.31 90 GLN A CA 1
ATOM 678 C C . GLN A 1 90 ? -10.399 8.100 0.909 1.00 94.31 90 GLN A C 1
ATOM 680 O O . GLN A 1 90 ? -9.785 9.019 1.445 1.00 94.31 90 GLN A O 1
ATOM 685 N N . ASP A 1 91 ? -11.284 8.324 -0.061 1.00 93.88 91 ASP A N 1
ATOM 686 C CA . ASP A 1 91 ? -11.644 9.675 -0.496 1.00 93.88 91 ASP A CA 1
ATOM 687 C C . ASP A 1 91 ? -12.355 10.462 0.615 1.00 93.88 91 ASP A C 1
ATOM 689 O O . ASP A 1 91 ? -11.960 11.584 0.928 1.00 93.88 91 ASP A O 1
ATOM 693 N N . GLU A 1 92 ? -13.314 9.831 1.293 1.00 93.56 92 GLU A N 1
ATOM 694 C CA . GLU A 1 92 ? -14.016 10.404 2.449 1.00 93.56 92 GLU A CA 1
ATOM 695 C C . GLU A 1 92 ? -13.048 10.751 3.592 1.00 93.56 92 GLU A C 1
ATOM 697 O O . GLU A 1 92 ? -13.135 11.819 4.199 1.00 93.56 92 GLU A O 1
ATOM 702 N N . GLY A 1 93 ? -12.053 9.894 3.839 1.00 91.06 93 GLY A N 1
ATOM 703 C CA . GLY A 1 93 ? -11.039 10.088 4.872 1.00 91.06 93 GLY A CA 1
ATOM 704 C C . GLY A 1 93 ? -10.134 11.311 4.668 1.00 91.06 93 GLY A C 1
ATOM 705 O O . GLY A 1 93 ? -9.459 11.712 5.621 1.00 91.06 93 GLY A O 1
ATOM 706 N N . LYS A 1 94 ? -10.117 11.940 3.480 1.00 92.06 94 LYS A N 1
ATOM 707 C CA . LYS A 1 94 ? -9.306 13.144 3.198 1.00 92.06 94 LYS A CA 1
ATOM 708 C C . LYS A 1 94 ? -9.648 14.315 4.118 1.00 92.06 94 LYS A C 1
ATOM 710 O O . LYS A 1 94 ? -8.758 15.065 4.499 1.00 92.06 94 LYS A O 1
ATOM 715 N N . GLY A 1 95 ? -10.921 14.468 4.489 1.00 91.56 95 GLY A N 1
ATOM 716 C CA . GLY A 1 95 ? -11.375 15.552 5.369 1.00 91.56 95 GLY A CA 1
ATOM 717 C C . GLY A 1 95 ? -10.983 15.382 6.841 1.00 91.56 95 GLY A C 1
ATOM 718 O O . GLY A 1 95 ? -11.206 16.291 7.637 1.00 91.56 95 GLY A O 1
ATOM 719 N N . HIS A 1 96 ? -10.415 14.230 7.208 1.00 91.19 96 HIS A N 1
ATOM 720 C CA . HIS A 1 96 ? -10.230 13.811 8.599 1.00 91.19 96 HIS A CA 1
ATOM 721 C C . HIS A 1 96 ? -8.765 13.601 8.997 1.00 91.19 96 HIS A C 1
ATOM 723 O O . HIS A 1 96 ? -8.491 13.195 10.126 1.00 91.19 96 HIS A O 1
ATOM 729 N N . GLN A 1 97 ? -7.816 13.860 8.096 1.00 89.19 97 GLN A N 1
ATOM 730 C CA . GLN A 1 97 ? -6.389 13.694 8.366 1.00 89.19 97 GLN A CA 1
ATOM 731 C C . GLN A 1 97 ? -5.526 14.623 7.521 1.00 89.19 97 GLN A C 1
ATOM 733 O O . GLN A 1 97 ? -5.995 15.239 6.566 1.00 89.19 97 GLN A O 1
ATOM 738 N N . ASP A 1 98 ? -4.245 14.701 7.873 1.00 89.75 98 ASP A N 1
ATOM 739 C CA . ASP A 1 98 ? -3.274 15.445 7.088 1.00 89.75 98 ASP A CA 1
ATOM 740 C C . ASP A 1 98 ? -2.969 14.710 5.778 1.00 89.75 98 ASP A C 1
ATOM 742 O O . ASP A 1 98 ? -2.180 13.761 5.728 1.00 89.75 98 ASP A O 1
ATOM 746 N N . VAL A 1 99 ? -3.602 15.173 4.702 1.00 89.19 99 VAL A N 1
ATOM 747 C CA . VAL A 1 99 ? -3.388 14.632 3.359 1.00 89.19 99 VAL A CA 1
ATOM 748 C C . VAL A 1 99 ? -1.992 14.921 2.820 1.00 89.19 99 VAL A C 1
ATOM 750 O O . VAL A 1 99 ? -1.602 14.292 1.844 1.00 89.19 99 VAL A O 1
ATOM 753 N N . SER A 1 100 ? -1.246 15.859 3.405 1.00 86.75 100 SER A N 1
ATOM 754 C CA . SER A 1 100 ? 0.132 16.133 3.003 1.00 86.75 100 SER A CA 1
ATOM 755 C C . SER A 1 100 ? 1.131 15.158 3.619 1.00 86.75 100 SER A C 1
ATOM 757 O O . SER A 1 100 ? 2.189 14.975 3.032 1.00 86.75 100 SER A O 1
ATOM 759 N N . SER A 1 101 ? 0.766 14.471 4.708 1.00 86.38 101 SER A N 1
ATOM 760 C CA . SER A 1 101 ? 1.654 13.525 5.390 1.00 86.38 101 SER A CA 1
ATOM 761 C C . SER A 1 101 ? 2.168 12.417 4.472 1.00 86.38 101 SER A C 1
ATOM 763 O O . SER A 1 101 ? 1.438 11.891 3.614 1.00 86.38 101 SER A O 1
ATOM 765 N N . SER A 1 102 ? 3.409 11.983 4.708 1.00 84.00 102 SER A N 1
ATOM 766 C CA . SER A 1 102 ? 3.995 10.890 3.937 1.00 84.00 102 SER A CA 1
ATOM 767 C C . SER A 1 102 ? 3.178 9.591 4.039 1.00 84.00 102 SER A C 1
ATOM 769 O O . SER A 1 102 ? 2.986 8.861 3.064 1.00 84.00 102 SER A O 1
ATOM 771 N N . PHE A 1 103 ? 2.598 9.315 5.203 1.00 84.06 103 PHE A N 1
ATOM 772 C CA . PHE A 1 103 ? 1.739 8.151 5.388 1.00 84.06 103 PHE A CA 1
ATOM 773 C C . PHE A 1 103 ? 0.470 8.190 4.514 1.00 84.06 103 PHE A C 1
ATOM 775 O O . PHE A 1 103 ? 0.036 7.167 3.977 1.00 84.06 103 PHE A O 1
ATOM 782 N N . TRP A 1 104 ? -0.147 9.357 4.332 1.00 88.69 104 TRP A N 1
ATOM 783 C CA . TRP A 1 104 ? -1.333 9.445 3.486 1.00 88.69 104 TRP A CA 1
ATOM 784 C C . TRP A 1 104 ? -0.989 9.261 2.009 1.00 88.69 104 TRP A C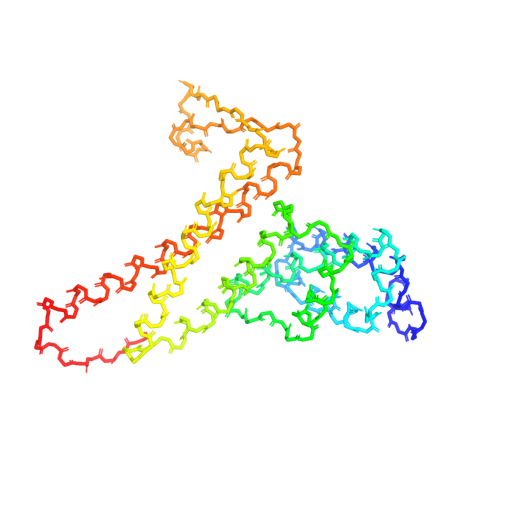 1
ATOM 786 O O . TRP A 1 104 ? -1.620 8.467 1.300 1.00 88.69 104 TRP A O 1
ATOM 796 N N . GLN A 1 105 ? 0.039 9.983 1.565 1.00 88.81 105 GLN A N 1
ATOM 797 C CA . GLN A 1 105 ? 0.491 9.998 0.180 1.00 88.81 105 GLN A CA 1
ATOM 798 C C . GLN A 1 105 ? 0.977 8.617 -0.271 1.00 88.81 105 GLN A C 1
ATOM 800 O O . GLN A 1 105 ? 0.607 8.182 -1.362 1.00 88.81 105 GLN A O 1
ATOM 805 N N . ILE A 1 106 ? 1.692 7.867 0.582 1.00 87.31 106 ILE A N 1
ATOM 806 C CA . ILE A 1 106 ? 2.127 6.503 0.242 1.00 87.31 106 ILE A CA 1
ATOM 807 C C . ILE A 1 106 ? 0.941 5.563 -0.014 1.00 87.31 106 ILE A C 1
ATOM 809 O O . ILE A 1 106 ? 0.985 4.738 -0.926 1.00 87.31 106 ILE A O 1
ATOM 813 N N . GLY A 1 107 ? -0.155 5.720 0.733 1.00 89.31 107 GLY A N 1
ATOM 814 C CA . GLY A 1 107 ? -1.378 4.958 0.494 1.00 89.31 107 GLY A CA 1
ATOM 815 C C . GLY A 1 107 ? -2.049 5.315 -0.839 1.00 89.31 107 GLY A C 1
ATOM 816 O O . GLY A 1 107 ? -2.595 4.437 -1.504 1.00 89.31 107 GLY A O 1
ATOM 817 N N . LEU A 1 108 ? -1.998 6.584 -1.265 1.00 91.19 108 LEU A N 1
ATOM 818 C CA . LEU A 1 108 ? -2.542 7.007 -2.563 1.00 91.19 108 LEU A CA 1
ATOM 819 C C . LEU A 1 108 ? -1.751 6.399 -3.727 1.00 91.19 108 LEU A C 1
ATOM 821 O O . LEU A 1 108 ? -2.335 5.779 -4.619 1.00 91.19 108 LEU A O 1
ATOM 825 N N . VAL A 1 109 ? -0.423 6.536 -3.702 1.00 91.38 109 VAL A N 1
ATOM 826 C CA . VAL A 1 109 ? 0.444 5.993 -4.761 1.00 91.38 109 VAL A CA 1
ATOM 827 C C . VAL A 1 109 ? 0.454 4.465 -4.751 1.00 91.38 109 VAL A C 1
ATOM 829 O O . VAL A 1 109 ? 0.482 3.855 -5.816 1.00 91.38 109 VAL A O 1
ATOM 832 N N . GLY A 1 110 ? 0.342 3.826 -3.583 1.00 93.62 110 GLY A N 1
ATOM 833 C CA . GLY A 1 110 ? 0.224 2.373 -3.465 1.00 93.62 110 GLY A CA 1
ATOM 834 C C . GLY A 1 110 ? -1.045 1.829 -4.126 1.00 93.62 110 GLY A C 1
ATOM 835 O O . GLY A 1 110 ? -0.973 0.883 -4.911 1.00 93.62 110 GLY A O 1
ATOM 836 N N . ALA A 1 111 ? -2.198 2.467 -3.899 1.00 95.00 111 ALA A N 1
ATOM 837 C CA . ALA A 1 111 ? -3.446 2.096 -4.569 1.00 95.00 111 ALA A CA 1
ATOM 838 C C . ALA A 1 111 ? -3.357 2.252 -6.100 1.00 95.00 111 ALA A C 1
ATOM 840 O O . ALA A 1 111 ? -3.832 1.393 -6.849 1.00 95.00 111 ALA A O 1
ATOM 841 N N . ARG A 1 112 ? -2.691 3.310 -6.583 1.00 94.38 112 ARG A N 1
ATOM 842 C CA . ARG A 1 112 ? -2.417 3.492 -8.018 1.00 94.38 112 ARG A CA 1
ATOM 843 C C . ARG A 1 112 ? -1.471 2.430 -8.570 1.00 94.38 112 ARG A C 1
ATOM 845 O O . ARG A 1 112 ? -1.728 1.918 -9.655 1.00 94.38 112 ARG A O 1
ATOM 852 N N . CYS A 1 113 ? -0.442 2.035 -7.819 1.00 95.12 113 CYS A N 1
ATOM 853 C CA . CYS A 1 113 ? 0.449 0.936 -8.201 1.00 95.12 113 CYS A CA 1
ATOM 854 C C . CYS A 1 113 ? -0.316 -0.388 -8.350 1.00 95.12 113 CYS A C 1
ATOM 856 O O . CYS A 1 113 ? -0.119 -1.093 -9.337 1.00 95.12 113 CYS A O 1
ATOM 858 N N . ALA A 1 114 ? -1.237 -0.705 -7.435 1.00 95.75 114 ALA A N 1
ATOM 859 C CA . ALA A 1 114 ? -2.085 -1.896 -7.540 1.00 95.75 114 ALA A CA 1
ATOM 860 C C . ALA A 1 114 ? -2.945 -1.887 -8.822 1.00 95.75 114 ALA A C 1
ATOM 862 O O . ALA A 1 114 ? -3.019 -2.879 -9.556 1.00 95.75 114 ALA A O 1
ATOM 863 N N . LYS A 1 115 ? -3.549 -0.735 -9.143 1.00 94.50 115 LYS A N 1
ATOM 864 C CA . LYS A 1 115 ? -4.313 -0.541 -10.385 1.00 94.50 115 LYS A CA 1
ATOM 865 C C . LYS A 1 115 ? -3.432 -0.671 -11.630 1.00 94.50 115 LYS A C 1
ATOM 867 O O . LYS A 1 115 ? -3.810 -1.357 -12.577 1.00 94.50 115 LYS A O 1
ATOM 872 N N . LEU A 1 116 ? -2.252 -0.055 -11.619 1.00 93.69 116 LEU A N 1
ATOM 873 C CA . LEU A 1 116 ? -1.270 -0.149 -12.697 1.00 93.69 116 LEU A CA 1
ATOM 874 C C . LEU A 1 116 ? -0.877 -1.608 -12.964 1.00 93.69 116 LEU A C 1
ATOM 876 O O . LEU A 1 116 ? -0.900 -2.041 -14.112 1.00 93.69 116 LEU A O 1
ATOM 880 N N . LEU A 1 117 ? -0.560 -2.375 -11.919 1.00 93.75 117 LEU A N 1
ATOM 881 C CA . LEU A 1 117 ? -0.197 -3.791 -12.030 1.00 93.75 117 LEU A CA 1
ATOM 882 C C . LEU A 1 117 ? -1.338 -4.649 -12.584 1.00 93.75 117 LEU A C 1
ATOM 884 O O . LEU A 1 117 ? -1.109 -5.549 -13.392 1.00 93.75 117 LEU A O 1
ATOM 888 N N . THR A 1 118 ? -2.574 -4.332 -12.204 1.00 92.75 118 THR A N 1
ATOM 889 C CA . THR A 1 118 ? -3.769 -4.978 -12.762 1.00 92.75 118 THR A CA 1
ATOM 890 C C . THR A 1 118 ? -3.893 -4.699 -14.262 1.00 92.75 118 THR A C 1
ATOM 892 O O . THR A 1 118 ? -4.081 -5.625 -15.049 1.00 92.75 118 THR A O 1
ATOM 895 N N . ASN A 1 119 ? -3.724 -3.443 -14.685 1.00 90.25 119 ASN A N 1
ATOM 896 C CA . ASN A 1 119 ? -3.747 -3.080 -16.105 1.00 90.25 119 ASN A CA 1
ATOM 897 C C . ASN A 1 119 ? -2.586 -3.728 -16.875 1.00 90.25 119 ASN A C 1
ATOM 899 O O . ASN A 1 119 ? -2.758 -4.158 -18.013 1.00 90.25 119 ASN A O 1
ATOM 903 N N . PHE A 1 120 ? -1.419 -3.841 -16.240 1.00 90.25 120 PHE A N 1
ATOM 904 C CA . PHE A 1 120 ? -0.240 -4.478 -16.811 1.00 90.25 120 PHE A CA 1
ATOM 905 C C . PHE A 1 120 ? -0.423 -5.991 -17.023 1.00 90.25 120 PHE A C 1
ATOM 907 O O . PHE A 1 120 ? 0.055 -6.513 -18.024 1.00 90.25 120 PHE A O 1
ATOM 914 N N . LYS A 1 121 ? -1.180 -6.704 -16.174 1.00 87.25 121 LYS A N 1
ATOM 915 C CA . LYS A 1 121 ? -1.570 -8.105 -16.453 1.00 87.25 121 LYS A CA 1
ATOM 916 C C . LYS A 1 121 ? -2.337 -8.250 -17.774 1.00 87.25 121 LYS A C 1
ATOM 918 O O . LYS A 1 121 ? -2.186 -9.255 -18.457 1.00 87.25 121 LYS A O 1
ATOM 923 N N . GLY A 1 122 ? -3.164 -7.261 -18.117 1.00 81.06 122 GLY A N 1
ATOM 924 C CA . GLY A 1 122 ? -3.930 -7.197 -19.368 1.00 81.06 122 GLY A CA 1
ATOM 925 C C . GLY A 1 122 ? -3.200 -6.485 -20.510 1.00 81.06 122 GLY A C 1
ATOM 926 O O . GLY A 1 122 ? -3.843 -6.048 -21.468 1.00 81.06 122 GLY A O 1
ATOM 927 N N . TYR A 1 123 ? -1.881 -6.316 -20.385 1.00 85.06 123 TYR A N 1
ATOM 928 C CA . TYR A 1 123 ? -1.065 -5.548 -21.311 1.00 85.06 123 TYR A CA 1
ATOM 929 C C . TYR A 1 123 ? -1.219 -5.996 -22.768 1.00 85.06 123 TYR A C 1
ATOM 931 O O . TYR A 1 123 ? -1.153 -7.176 -23.105 1.00 85.06 123 TYR A O 1
ATOM 939 N N . ASN A 1 124 ? -1.369 -5.004 -23.644 1.00 83.94 124 ASN A N 1
ATOM 940 C CA . ASN A 1 124 ? -1.237 -5.132 -25.086 1.00 83.94 124 ASN A CA 1
ATOM 941 C C . ASN A 1 124 ? -0.748 -3.799 -25.676 1.00 83.94 124 ASN A C 1
ATOM 943 O O . ASN A 1 124 ? -0.731 -2.771 -24.995 1.00 83.94 124 ASN A O 1
ATOM 947 N N . ILE A 1 125 ? -0.393 -3.809 -26.963 1.00 81.38 125 ILE A N 1
ATOM 948 C CA . ILE A 1 125 ? 0.214 -2.654 -27.634 1.00 81.38 125 ILE A CA 1
ATOM 949 C C . ILE A 1 125 ? -0.651 -1.378 -27.569 1.00 81.38 125 ILE A C 1
ATOM 951 O O . ILE A 1 125 ? -0.114 -0.274 -27.523 1.00 81.38 125 ILE A O 1
ATOM 955 N N . ALA A 1 126 ? -1.982 -1.507 -27.526 1.00 84.44 126 ALA A N 1
ATOM 956 C CA . ALA A 1 126 ? -2.889 -0.361 -27.556 1.00 84.44 126 ALA A CA 1
ATOM 957 C C . ALA A 1 126 ? -2.848 0.465 -26.262 1.00 84.44 126 ALA A C 1
ATOM 959 O O . ALA A 1 126 ? -3.110 1.662 -26.310 1.00 84.44 126 ALA A O 1
ATOM 960 N N . ILE A 1 127 ? -2.489 -0.149 -25.127 1.00 87.00 127 ILE A N 1
ATOM 961 C CA . ILE A 1 127 ? -2.471 0.522 -23.817 1.00 87.00 127 ILE A CA 1
ATOM 962 C C . ILE A 1 127 ? -1.064 0.934 -23.361 1.00 87.00 127 ILE A C 1
ATOM 964 O O . ILE A 1 127 ? -0.912 1.521 -22.293 1.00 87.00 127 ILE A O 1
ATOM 968 N N . VAL A 1 128 ? -0.022 0.644 -24.152 1.00 88.69 128 VAL A N 1
ATOM 969 C CA . VAL A 1 128 ? 1.384 0.940 -23.805 1.00 88.69 128 VAL A CA 1
ATOM 970 C C . VAL A 1 128 ? 1.579 2.416 -23.476 1.00 88.69 128 VAL A C 1
ATOM 972 O O . VAL A 1 128 ? 2.230 2.744 -22.488 1.00 88.69 128 VAL A O 1
ATOM 975 N N . SER A 1 129 ? 1.038 3.306 -24.314 1.00 89.44 129 SER A N 1
ATOM 976 C CA . SER A 1 129 ? 1.212 4.752 -24.152 1.00 89.44 129 SER A CA 1
ATOM 977 C C . SER A 1 129 ? 0.605 5.237 -22.837 1.00 89.44 129 SER A C 1
ATOM 979 O O . SER A 1 129 ? 1.248 5.991 -22.110 1.00 89.44 129 SER A O 1
ATOM 981 N N . ASP A 1 130 ? -0.594 4.757 -22.507 1.00 91.19 130 ASP A N 1
ATOM 982 C CA . ASP A 1 130 ? -1.291 5.112 -21.269 1.00 91.19 130 ASP A CA 1
ATOM 983 C C . ASP A 1 130 ? -0.550 4.568 -20.041 1.00 91.19 130 ASP A C 1
ATOM 985 O O . ASP A 1 130 ? -0.368 5.282 -19.055 1.00 91.19 130 ASP A O 1
ATOM 989 N N . LEU A 1 131 ? -0.046 3.329 -20.117 1.00 92.25 131 LEU A N 1
ATOM 990 C CA . LEU A 1 131 ? 0.777 2.738 -19.060 1.00 92.25 131 LEU A CA 1
ATOM 991 C C . LEU A 1 131 ? 2.077 3.517 -18.850 1.00 92.25 131 LEU A C 1
ATOM 993 O O . LEU A 1 131 ? 2.438 3.800 -17.712 1.00 92.25 131 LEU A O 1
ATOM 997 N N . LEU A 1 132 ? 2.783 3.886 -19.924 1.00 93.12 132 LEU A N 1
ATOM 998 C CA . LEU A 1 132 ? 4.009 4.680 -19.833 1.00 93.12 132 LEU A CA 1
ATOM 999 C C . LEU A 1 132 ? 3.747 6.078 -19.282 1.00 93.12 132 LEU A C 1
ATOM 1001 O O . LEU A 1 132 ? 4.564 6.586 -18.515 1.00 93.12 132 LEU A O 1
ATOM 1005 N N . TYR A 1 133 ? 2.631 6.702 -19.657 1.00 93.69 133 TYR A N 1
ATOM 1006 C CA . TYR A 1 133 ? 2.222 7.980 -19.090 1.00 93.69 133 TYR A CA 1
ATOM 1007 C C . TYR A 1 133 ? 2.025 7.858 -17.574 1.00 93.69 133 TYR A C 1
ATOM 1009 O O . TYR A 1 133 ? 2.695 8.566 -16.824 1.00 93.69 133 TYR A O 1
ATOM 1017 N N . GLU A 1 134 ? 1.214 6.897 -17.122 1.00 94.31 134 GLU A N 1
ATOM 1018 C CA . GLU A 1 134 ? 0.959 6.665 -15.693 1.00 94.31 134 GLU A CA 1
ATOM 1019 C C . GLU A 1 134 ? 2.243 6.315 -14.923 1.00 94.31 134 GLU A C 1
ATOM 1021 O O . GLU A 1 134 ? 2.470 6.831 -13.831 1.00 94.31 134 GLU A O 1
ATOM 1026 N N . LEU A 1 135 ? 3.125 5.495 -15.501 1.00 95.12 135 LEU A N 1
ATOM 1027 C CA . LEU A 1 135 ? 4.429 5.156 -14.920 1.00 95.12 135 LEU A CA 1
ATOM 1028 C C . LEU A 1 135 ? 5.323 6.383 -14.733 1.00 95.12 135 LEU A C 1
ATOM 1030 O O . LEU A 1 135 ? 5.945 6.528 -13.684 1.00 95.12 135 LEU A O 1
ATOM 1034 N N . ASN A 1 136 ? 5.396 7.263 -15.735 1.00 95.00 136 ASN A N 1
ATOM 1035 C CA . ASN A 1 136 ? 6.172 8.499 -15.638 1.00 95.00 136 ASN A CA 1
ATOM 1036 C C . ASN A 1 136 ? 5.584 9.446 -14.587 1.00 95.00 136 ASN A C 1
ATOM 1038 O O . ASN A 1 136 ? 6.339 10.065 -13.838 1.00 95.00 136 ASN A O 1
ATOM 1042 N N . THR A 1 137 ? 4.255 9.546 -14.511 1.00 94.50 137 THR A N 1
ATOM 1043 C CA . THR A 1 137 ? 3.572 10.332 -13.479 1.00 94.50 137 THR A CA 1
ATOM 1044 C C . THR A 1 137 ? 3.878 9.789 -12.085 1.00 94.50 137 THR A C 1
ATOM 1046 O O . THR A 1 137 ? 4.309 10.550 -11.221 1.00 94.50 137 THR A O 1
ATOM 1049 N N . LEU A 1 138 ? 3.738 8.477 -11.871 1.00 94.75 138 LEU A N 1
ATOM 1050 C CA . LEU A 1 138 ? 4.055 7.843 -10.591 1.00 94.75 138 LEU A CA 1
ATOM 1051 C C . LEU A 1 138 ? 5.528 8.018 -10.212 1.00 94.75 138 LEU A C 1
ATOM 1053 O O . LEU A 1 138 ? 5.821 8.317 -9.062 1.00 94.75 138 LEU A O 1
ATOM 1057 N N . GLU A 1 139 ? 6.462 7.880 -11.152 1.00 93.94 139 GLU A N 1
ATOM 1058 C CA . GLU A 1 139 ? 7.892 8.080 -10.887 1.00 93.94 139 GLU A CA 1
ATOM 1059 C C . GLU A 1 139 ? 8.202 9.515 -10.425 1.00 93.94 139 GLU A C 1
ATOM 1061 O O . GLU A 1 139 ? 8.956 9.709 -9.468 1.00 93.94 139 GLU A O 1
ATOM 1066 N N . GLN A 1 140 ? 7.582 10.525 -11.047 1.00 92.50 140 GLN A N 1
ATOM 1067 C CA . GLN A 1 140 ? 7.710 11.922 -10.617 1.00 92.50 140 GLN A CA 1
ATOM 1068 C C . GLN A 1 140 ? 7.136 12.139 -9.212 1.00 92.50 140 GLN A C 1
ATOM 1070 O O . GLN A 1 140 ? 7.788 12.761 -8.370 1.00 92.50 140 GLN A O 1
ATOM 1075 N N . GLU A 1 141 ? 5.948 11.598 -8.939 1.00 91.62 141 GLU A N 1
ATOM 1076 C CA . GLU A 1 141 ? 5.315 11.671 -7.620 1.00 91.62 141 GLU A CA 1
ATOM 1077 C C . GLU A 1 141 ? 6.149 10.970 -6.547 1.00 91.62 141 GLU A C 1
ATOM 1079 O O . GLU A 1 141 ? 6.365 11.542 -5.481 1.00 91.62 141 GLU A O 1
ATOM 1084 N N . PHE A 1 142 ? 6.697 9.786 -6.836 1.00 92.44 142 PHE A N 1
ATOM 1085 C CA . PHE A 1 142 ? 7.616 9.092 -5.935 1.00 92.44 142 PHE A CA 1
ATOM 1086 C C . PHE A 1 142 ? 8.878 9.910 -5.663 1.00 92.44 142 PHE A C 1
ATOM 1088 O O . PHE A 1 142 ? 9.362 9.895 -4.531 1.00 92.44 142 PHE A O 1
ATOM 1095 N N . GLY A 1 143 ? 9.396 10.638 -6.657 1.00 90.88 143 GLY A N 1
ATOM 1096 C CA . GLY A 1 143 ? 10.530 11.547 -6.494 1.00 90.88 143 GLY A CA 1
ATOM 1097 C C . GLY A 1 143 ? 10.226 12.720 -5.558 1.00 90.88 143 GLY A C 1
ATOM 1098 O O . GLY A 1 143 ? 11.009 12.992 -4.647 1.00 90.88 143 GLY A O 1
ATOM 1099 N N . ILE A 1 144 ? 9.080 13.385 -5.740 1.00 88.62 144 ILE A N 1
ATOM 1100 C CA . ILE A 1 144 ? 8.618 14.480 -4.866 1.00 88.62 144 ILE A CA 1
ATOM 1101 C C . ILE A 1 144 ? 8.376 13.956 -3.448 1.00 88.62 144 ILE A C 1
ATOM 1103 O O . ILE A 1 144 ? 8.867 14.517 -2.470 1.00 88.62 144 ILE A O 1
ATOM 1107 N N . PHE A 1 145 ? 7.667 12.839 -3.340 1.00 87.50 145 PHE A N 1
ATOM 1108 C CA . PHE A 1 145 ? 7.368 12.197 -2.073 1.00 87.50 145 PHE A CA 1
ATOM 1109 C C . PHE A 1 145 ? 8.631 11.755 -1.332 1.00 87.50 145 PHE A C 1
ATOM 1111 O O . PHE A 1 145 ? 8.727 11.939 -0.125 1.00 87.50 145 PHE A O 1
ATOM 1118 N N . GLY A 1 146 ? 9.626 11.211 -2.037 1.00 90.81 146 GLY A N 1
ATOM 1119 C CA . GLY A 1 146 ? 10.892 10.807 -1.428 1.00 90.81 146 GLY A CA 1
ATOM 1120 C C . GLY A 1 146 ? 11.630 11.983 -0.781 1.00 90.81 146 GLY A C 1
ATOM 1121 O O . GLY A 1 146 ? 12.270 11.810 0.257 1.00 90.81 146 GLY A O 1
ATOM 1122 N N . GLN A 1 147 ? 11.503 13.191 -1.343 1.00 90.88 147 GLN A N 1
ATOM 1123 C CA . GLN A 1 147 ? 12.041 14.411 -0.731 1.00 90.88 147 GLN A CA 1
ATOM 1124 C C . GLN A 1 147 ? 11.276 14.783 0.541 1.00 90.88 147 GLN A C 1
ATOM 1126 O O . GLN A 1 147 ? 11.909 15.060 1.555 1.00 90.88 147 GLN A O 1
ATOM 1131 N N . LEU A 1 148 ? 9.939 14.737 0.512 1.00 89.88 148 LEU A N 1
ATOM 1132 C CA . LEU A 1 148 ? 9.110 14.989 1.694 1.00 89.88 148 LEU A CA 1
ATOM 1133 C C . LEU A 1 148 ? 9.410 13.989 2.817 1.00 89.88 148 LEU A C 1
ATOM 1135 O O . LEU A 1 148 ? 9.678 14.388 3.946 1.00 89.88 148 LEU A O 1
ATOM 1139 N N . LEU A 1 149 ? 9.451 12.698 2.491 1.00 91.31 149 LEU A N 1
ATOM 1140 C CA . LEU A 1 149 ? 9.758 11.642 3.448 1.00 91.31 149 LEU A CA 1
ATOM 1141 C C . LEU A 1 149 ? 11.156 11.812 4.060 1.00 91.31 149 LEU A C 1
ATOM 1143 O O . LEU A 1 149 ? 11.348 11.522 5.232 1.00 91.31 149 LEU A O 1
ATOM 1147 N N . SER A 1 150 ? 12.125 12.334 3.302 1.00 92.69 150 SER A N 1
ATOM 1148 C CA . SER A 1 150 ? 13.462 12.655 3.829 1.00 92.69 150 SER A CA 1
ATOM 1149 C C . SER A 1 150 ? 13.465 13.781 4.861 1.00 92.69 150 SER A C 1
ATOM 1151 O O . SER A 1 150 ? 14.403 13.861 5.651 1.00 92.69 150 SER A O 1
ATOM 1153 N N . LEU A 1 151 ? 12.456 14.655 4.838 1.00 92.00 151 LEU A N 1
ATOM 1154 C CA . LEU A 1 151 ? 12.283 15.730 5.814 1.00 92.00 151 LEU A CA 1
ATOM 1155 C C . LEU A 1 151 ? 11.498 15.256 7.041 1.00 92.00 151 LEU A C 1
ATOM 1157 O O . LEU A 1 151 ? 11.853 15.632 8.153 1.00 92.00 151 LEU A O 1
ATOM 1161 N N . GLU A 1 152 ? 10.448 14.457 6.833 1.00 91.94 152 GLU A N 1
ATOM 1162 C CA . GLU A 1 152 ? 9.593 13.941 7.910 1.00 91.94 152 GLU A CA 1
ATOM 1163 C C . GLU A 1 152 ? 10.272 12.826 8.713 1.00 91.94 152 GLU A C 1
ATOM 1165 O O . GLU A 1 152 ? 10.225 12.841 9.936 1.00 91.94 152 GLU A O 1
ATOM 1170 N N . GLU A 1 153 ? 10.930 11.889 8.027 1.00 93.25 153 GLU A N 1
ATOM 1171 C CA . GLU A 1 153 ? 11.497 10.665 8.602 1.00 93.25 153 GLU A CA 1
ATOM 1172 C C . GLU A 1 153 ? 12.970 10.518 8.171 1.00 93.25 153 GLU A C 1
ATOM 1174 O O . GLU A 1 153 ? 13.317 9.630 7.376 1.00 93.25 153 GLU A O 1
ATOM 1179 N N . PRO A 1 154 ? 13.873 11.413 8.611 1.00 94.50 154 PRO A N 1
ATOM 1180 C CA . PRO A 1 154 ? 15.269 11.363 8.207 1.00 94.50 154 PRO A CA 1
ATOM 1181 C C . PRO A 1 154 ? 15.932 10.064 8.678 1.00 94.50 154 PRO A C 1
ATOM 1183 O O . PRO A 1 154 ? 15.694 9.562 9.774 1.00 94.50 154 PRO A O 1
ATOM 1186 N N . TYR A 1 155 ? 16.836 9.534 7.859 1.00 94.81 155 TYR A N 1
ATOM 1187 C CA . TYR A 1 155 ? 17.655 8.383 8.229 1.00 94.81 155 TYR A CA 1
ATOM 1188 C C . TYR A 1 155 ? 19.108 8.626 7.836 1.00 94.81 155 TYR A C 1
ATOM 1190 O O . TYR A 1 155 ? 19.411 9.358 6.890 1.00 94.81 155 TYR A O 1
ATOM 1198 N N . SER A 1 156 ? 20.026 7.999 8.564 1.00 94.44 156 SER A N 1
ATOM 1199 C CA . SER A 1 156 ? 21.450 8.033 8.236 1.00 94.44 156 SER A CA 1
ATOM 1200 C C . SER A 1 156 ? 21.870 6.735 7.558 1.00 94.44 156 SER A C 1
ATOM 1202 O O . SER A 1 156 ? 21.169 5.725 7.585 1.00 94.44 156 SER A O 1
ATOM 1204 N N . THR A 1 157 ? 23.007 6.761 6.875 1.00 93.00 157 THR A N 1
ATOM 1205 C CA . THR A 1 157 ? 23.569 5.572 6.238 1.00 93.00 157 THR A CA 1
ATOM 1206 C C . THR A 1 157 ? 24.952 5.315 6.808 1.00 93.00 157 THR A C 1
ATOM 1208 O O . THR A 1 157 ? 25.766 6.234 6.877 1.00 93.00 157 THR A O 1
ATOM 1211 N N . ILE A 1 158 ? 25.224 4.062 7.156 1.00 91.88 158 ILE A N 1
ATOM 1212 C CA . ILE A 1 158 ? 26.561 3.585 7.503 1.00 91.88 158 ILE A CA 1
ATOM 1213 C C . ILE A 1 158 ? 27.043 2.596 6.438 1.00 91.88 158 ILE A C 1
ATOM 1215 O O . ILE A 1 158 ? 26.243 1.882 5.827 1.00 91.88 158 ILE A O 1
ATOM 1219 N N . GLN A 1 159 ? 28.354 2.583 6.209 1.00 90.00 159 GLN A N 1
ATOM 1220 C CA . GLN A 1 159 ? 29.000 1.640 5.306 1.00 90.00 159 GLN A CA 1
ATOM 1221 C C . GLN A 1 159 ? 29.568 0.485 6.129 1.00 90.00 159 GLN A C 1
ATOM 1223 O O . GLN A 1 159 ? 30.446 0.697 6.967 1.00 90.00 159 GLN A O 1
ATOM 1228 N N . ASP A 1 160 ? 29.087 -0.726 5.880 1.00 82.56 160 ASP A N 1
ATOM 1229 C CA . ASP A 1 160 ? 29.712 -1.932 6.391 1.00 82.56 160 ASP A CA 1
ATOM 1230 C C . ASP A 1 160 ? 31.017 -2.196 5.636 1.00 82.56 160 ASP A C 1
ATOM 1232 O O . ASP A 1 160 ? 31.042 -2.399 4.419 1.00 82.56 160 ASP A O 1
ATOM 1236 N N . THR A 1 161 ? 32.115 -2.173 6.381 1.00 75.38 161 THR A N 1
ATOM 1237 C CA . THR A 1 161 ? 33.458 -2.493 5.899 1.00 75.38 161 THR A CA 1
ATOM 1238 C C . THR A 1 161 ? 33.852 -3.938 6.206 1.00 75.38 161 THR A C 1
ATOM 1240 O O . THR A 1 161 ? 34.889 -4.387 5.721 1.00 75.38 161 THR A O 1
ATOM 1243 N N . ALA A 1 162 ? 33.038 -4.679 6.973 1.00 72.94 162 ALA A N 1
ATOM 1244 C CA . ALA A 1 162 ? 33.306 -6.061 7.366 1.00 72.94 162 ALA A CA 1
ATOM 1245 C C . ALA A 1 162 ? 32.997 -7.085 6.259 1.00 72.94 162 ALA A C 1
ATOM 1247 O O . ALA A 1 162 ? 33.434 -8.230 6.354 1.00 72.94 162 ALA A O 1
ATOM 1248 N N . GLY A 1 163 ? 32.313 -6.671 5.186 1.00 61.12 163 GLY A N 1
ATOM 1249 C CA . GLY A 1 163 ? 32.267 -7.414 3.929 1.00 61.12 163 GLY A CA 1
ATOM 1250 C C . GLY A 1 163 ? 31.361 -8.639 3.970 1.00 61.12 163 GLY A C 1
ATOM 1251 O O . GLY A 1 163 ? 31.791 -9.720 3.573 1.00 61.12 163 GLY A O 1
ATOM 1252 N N . GLN A 1 164 ? 30.105 -8.474 4.398 1.00 71.56 164 GLN A N 1
ATOM 1253 C CA . GLN A 1 164 ? 29.055 -9.486 4.205 1.00 71.56 164 GLN A CA 1
ATOM 1254 C C . GLN A 1 164 ? 28.162 -9.136 2.995 1.00 71.56 164 GLN A C 1
ATOM 1256 O O . GLN A 1 164 ? 27.015 -8.725 3.183 1.00 71.56 164 GLN A O 1
ATOM 1261 N N . PRO A 1 165 ? 28.653 -9.272 1.745 1.00 69.44 165 PRO A N 1
ATOM 1262 C CA . PRO A 1 165 ? 27.921 -8.850 0.548 1.00 69.44 165 PRO A CA 1
ATOM 1263 C C . PRO A 1 165 ? 26.606 -9.613 0.344 1.00 69.44 165 PRO A C 1
ATOM 1265 O O . PRO A 1 165 ? 25.678 -9.059 -0.238 1.00 69.44 165 PRO A O 1
ATOM 1268 N N . ASP A 1 166 ? 26.510 -10.842 0.863 1.00 76.50 166 ASP A N 1
ATOM 1269 C CA . ASP A 1 166 ? 25.308 -11.678 0.753 1.00 76.50 166 ASP A CA 1
ATOM 1270 C C . ASP A 1 166 ? 24.173 -11.221 1.685 1.00 76.50 166 ASP A C 1
ATOM 1272 O O . ASP A 1 166 ? 23.007 -11.497 1.416 1.00 76.50 166 ASP A O 1
ATOM 1276 N N . LEU A 1 167 ? 24.496 -10.508 2.772 1.00 74.50 167 LEU A N 1
ATOM 1277 C CA . LEU A 1 167 ? 23.509 -9.966 3.715 1.00 74.50 167 LEU A CA 1
ATOM 1278 C C . LEU A 1 167 ? 23.266 -8.468 3.526 1.00 74.50 167 LEU A C 1
ATOM 1280 O O . LEU A 1 167 ? 22.164 -7.988 3.790 1.00 74.50 167 LEU A O 1
ATOM 1284 N N . ILE A 1 168 ? 24.281 -7.718 3.094 1.00 78.31 168 ILE A N 1
ATOM 1285 C CA . ILE A 1 168 ? 24.237 -6.258 3.053 1.00 78.31 168 ILE A CA 1
ATOM 1286 C C . ILE A 1 168 ? 24.496 -5.789 1.629 1.00 78.31 168 ILE A C 1
ATOM 1288 O O . ILE A 1 168 ? 25.630 -5.760 1.145 1.00 78.31 168 ILE A O 1
ATOM 1292 N N . CYS A 1 169 ? 23.419 -5.360 0.970 1.00 76.62 169 CYS A N 1
ATOM 1293 C CA . CYS A 1 169 ? 23.459 -4.852 -0.394 1.00 76.62 169 CYS A CA 1
ATOM 1294 C C . CYS A 1 169 ? 24.463 -3.693 -0.509 1.00 76.62 169 CYS A C 1
ATOM 1296 O O . CYS A 1 169 ? 24.274 -2.626 0.080 1.00 76.62 169 CYS A O 1
ATOM 1298 N N . HIS A 1 170 ? 25.549 -3.916 -1.257 1.00 81.19 170 HIS A N 1
ATOM 1299 C CA . HIS A 1 170 ? 26.648 -2.958 -1.439 1.00 81.19 170 HIS A CA 1
ATOM 1300 C C . HIS A 1 170 ? 27.256 -2.427 -0.125 1.00 81.19 170 HIS A C 1
ATOM 1302 O O . HIS A 1 170 ? 27.794 -1.319 -0.093 1.00 81.19 170 HIS A O 1
ATOM 1308 N N . GLY A 1 171 ? 27.146 -3.182 0.975 1.00 83.62 171 GLY A N 1
ATOM 1309 C CA . GLY A 1 171 ? 27.604 -2.748 2.296 1.00 83.62 171 GLY A CA 1
ATOM 1310 C C . GLY A 1 171 ? 26.854 -1.531 2.852 1.00 83.62 171 GLY A C 1
ATOM 1311 O O . GLY A 1 171 ? 27.344 -0.897 3.776 1.00 83.62 171 GLY A O 1
ATOM 1312 N N . ARG A 1 172 ? 25.691 -1.153 2.304 1.00 87.31 172 ARG A N 1
ATOM 1313 C CA . ARG A 1 172 ? 24.949 0.036 2.736 1.00 87.31 172 ARG A CA 1
ATOM 1314 C C . ARG A 1 172 ? 23.879 -0.328 3.768 1.00 87.31 172 ARG A C 1
ATOM 1316 O O . ARG A 1 172 ? 22.918 -1.014 3.433 1.00 87.31 172 ARG A O 1
ATOM 1323 N N . ILE A 1 173 ? 23.988 0.196 4.989 1.00 89.06 173 ILE A N 1
ATOM 1324 C CA . ILE A 1 173 ? 22.986 0.002 6.050 1.00 89.06 173 ILE A CA 1
ATOM 1325 C C . ILE A 1 173 ? 22.285 1.332 6.342 1.00 89.06 173 ILE A C 1
ATOM 1327 O O . ILE A 1 173 ? 22.940 2.340 6.606 1.00 89.06 173 ILE A O 1
ATOM 1331 N N . GLY A 1 174 ? 20.951 1.331 6.312 1.00 90.94 174 GLY A N 1
ATOM 1332 C CA . GLY A 1 174 ? 20.138 2.458 6.772 1.00 90.94 174 GLY A CA 1
ATOM 1333 C C . GLY A 1 174 ? 19.905 2.386 8.280 1.00 90.94 174 GLY A C 1
ATOM 1334 O O . GLY A 1 174 ? 19.459 1.355 8.780 1.00 90.94 174 GLY A O 1
ATOM 1335 N N . VAL A 1 175 ? 20.195 3.474 8.989 1.00 94.19 175 VAL A N 1
ATOM 1336 C CA . VAL A 1 175 ? 19.935 3.637 10.423 1.00 94.19 175 VAL A CA 1
ATOM 1337 C C . VAL A 1 175 ? 18.800 4.642 10.580 1.00 94.19 175 VAL A C 1
ATOM 1339 O O . VAL A 1 175 ? 18.956 5.819 10.244 1.00 94.19 175 VAL A O 1
ATOM 1342 N N . TYR A 1 176 ? 17.667 4.144 11.061 1.00 95.25 176 TYR A N 1
ATOM 1343 C CA . TYR A 1 176 ? 16.407 4.868 11.208 1.00 95.25 176 TYR A CA 1
ATOM 1344 C C . TYR A 1 176 ? 16.132 5.143 12.688 1.00 95.25 176 TYR A C 1
ATOM 1346 O O . TYR A 1 176 ? 16.654 4.430 13.546 1.00 95.25 176 TYR A O 1
ATOM 1354 N N . GLU A 1 177 ? 15.315 6.155 12.976 1.00 94.69 177 GLU A N 1
ATOM 1355 C CA . GLU A 1 177 ? 14.934 6.503 14.350 1.00 94.69 177 GLU A CA 1
ATOM 1356 C C . GLU A 1 177 ? 14.123 5.386 15.018 1.00 94.69 177 GLU A C 1
ATOM 1358 O O . GLU A 1 177 ? 14.418 4.986 16.144 1.00 94.69 177 GLU A O 1
ATOM 1363 N N . ASP A 1 178 ? 13.143 4.836 14.301 1.00 92.62 178 ASP A N 1
ATOM 1364 C CA . ASP A 1 178 ? 12.263 3.798 14.813 1.00 92.62 178 ASP A CA 1
ATOM 1365 C C . ASP A 1 178 ? 11.765 2.835 13.715 1.00 92.62 178 ASP A C 1
ATOM 1367 O O . ASP A 1 178 ? 12.114 2.919 12.532 1.00 92.62 178 ASP A O 1
ATOM 1371 N N . MET A 1 179 ? 10.937 1.869 14.122 1.00 88.94 179 MET A N 1
ATOM 1372 C CA . MET A 1 179 ? 10.337 0.889 13.211 1.00 88.94 179 MET A CA 1
ATOM 1373 C C . MET A 1 179 ? 9.343 1.512 12.225 1.00 88.94 179 MET A C 1
ATOM 1375 O O . MET A 1 179 ? 9.112 0.951 11.152 1.00 88.94 179 MET A O 1
ATOM 1379 N N . TRP A 1 180 ? 8.741 2.648 12.573 1.00 87.44 180 TRP A N 1
ATOM 1380 C CA . TRP A 1 180 ? 7.794 3.337 11.710 1.00 87.44 180 TRP A CA 1
ATOM 1381 C C . TRP A 1 180 ? 8.508 3.953 10.505 1.00 87.44 180 TRP A C 1
ATOM 1383 O O . TRP A 1 180 ? 8.111 3.683 9.365 1.00 87.44 180 TRP A O 1
ATOM 1393 N N . ALA A 1 181 ? 9.621 4.650 10.742 1.00 91.75 181 ALA A N 1
ATOM 1394 C CA . ALA A 1 181 ? 10.484 5.179 9.695 1.00 91.75 181 ALA A CA 1
ATOM 1395 C C . ALA A 1 181 ? 10.971 4.058 8.763 1.00 91.75 181 ALA A C 1
ATOM 1397 O O . ALA A 1 181 ? 10.856 4.179 7.541 1.00 91.75 181 ALA A O 1
ATOM 1398 N N . ILE A 1 182 ? 11.426 2.921 9.316 1.00 92.25 182 ILE A N 1
ATOM 1399 C CA . ILE A 1 182 ? 11.808 1.733 8.524 1.00 92.25 182 ILE A CA 1
ATOM 1400 C C . ILE A 1 182 ? 10.662 1.307 7.602 1.00 92.25 182 ILE A C 1
ATOM 1402 O O . ILE A 1 182 ? 10.870 1.082 6.406 1.00 92.25 182 ILE A O 1
ATOM 1406 N N . ARG A 1 183 ? 9.447 1.197 8.150 1.00 88.19 183 ARG A N 1
ATOM 1407 C CA . ARG A 1 183 ? 8.277 0.704 7.424 1.00 88.19 183 ARG A CA 1
ATOM 1408 C C . ARG A 1 183 ? 7.901 1.611 6.257 1.00 88.19 183 ARG A C 1
ATOM 1410 O O . ARG A 1 183 ? 7.748 1.112 5.143 1.00 88.19 183 ARG A O 1
ATOM 1417 N N . ILE A 1 184 ? 7.780 2.922 6.473 1.00 89.31 184 ILE A N 1
ATOM 1418 C CA . ILE A 1 184 ? 7.389 3.846 5.396 1.00 89.31 184 ILE A CA 1
ATOM 1419 C C . ILE A 1 184 ? 8.457 3.890 4.308 1.00 89.31 184 ILE A C 1
ATOM 1421 O O . ILE A 1 184 ? 8.133 3.782 3.124 1.00 89.31 184 ILE A O 1
ATOM 1425 N N . TRP A 1 185 ? 9.731 3.977 4.692 1.00 93.31 185 TRP A N 1
ATOM 1426 C CA . TRP A 1 185 ? 10.829 3.984 3.736 1.00 93.31 185 TRP A CA 1
ATOM 1427 C C . TRP A 1 185 ? 10.889 2.712 2.893 1.00 93.31 185 TRP A C 1
ATOM 1429 O O . TRP A 1 185 ? 11.110 2.784 1.683 1.00 93.31 185 TRP A O 1
ATOM 1439 N N . ASN A 1 186 ? 10.682 1.547 3.503 1.00 90.81 186 ASN A N 1
ATOM 1440 C CA . ASN A 1 186 ? 10.676 0.282 2.776 1.00 90.81 186 ASN A CA 1
ATOM 1441 C C . ASN A 1 186 ? 9.466 0.169 1.850 1.00 90.81 186 ASN A C 1
ATOM 1443 O O . ASN A 1 186 ? 9.635 -0.210 0.693 1.00 90.81 186 ASN A O 1
ATOM 1447 N N . ASN A 1 187 ? 8.278 0.573 2.300 1.00 89.75 187 ASN A N 1
ATOM 1448 C CA . ASN A 1 187 ? 7.089 0.603 1.450 1.00 89.75 187 ASN A CA 1
ATOM 1449 C C . ASN A 1 187 ? 7.288 1.527 0.244 1.00 89.75 187 ASN A C 1
ATOM 1451 O O . ASN A 1 187 ? 6.978 1.142 -0.882 1.00 89.75 187 ASN A O 1
ATOM 1455 N N . TRP A 1 188 ? 7.881 2.707 0.449 1.00 93.31 188 TRP A N 1
ATOM 1456 C CA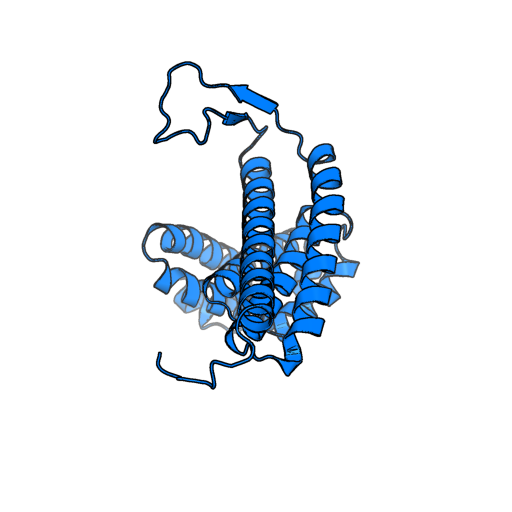 . TRP A 1 188 ? 8.159 3.644 -0.636 1.00 93.31 188 TRP A CA 1
ATOM 1457 C C . TRP A 1 188 ? 9.120 3.040 -1.663 1.00 93.31 188 TRP A C 1
ATOM 1459 O O . TRP A 1 188 ? 8.829 3.045 -2.859 1.00 93.31 188 TRP A O 1
ATOM 1469 N N . ARG A 1 189 ? 10.235 2.452 -1.203 1.00 93.06 189 ARG A N 1
ATOM 1470 C CA . ARG A 1 189 ? 11.210 1.794 -2.089 1.00 93.06 189 ARG A CA 1
ATOM 1471 C C . ARG A 1 189 ? 10.593 0.623 -2.840 1.00 93.06 189 ARG A C 1
ATOM 1473 O O . ARG A 1 189 ? 10.850 0.484 -4.030 1.00 93.06 189 ARG A O 1
ATOM 1480 N N . ASN A 1 190 ? 9.786 -0.199 -2.170 1.00 92.12 190 ASN A N 1
ATOM 1481 C CA . ASN A 1 190 ? 9.118 -1.341 -2.790 1.00 92.12 190 ASN A CA 1
ATOM 1482 C C . ASN A 1 190 ? 8.199 -0.897 -3.931 1.00 92.12 190 ASN A C 1
ATOM 1484 O O . ASN A 1 190 ? 8.314 -1.414 -5.042 1.00 92.12 190 ASN A O 1
ATOM 1488 N N . LEU A 1 191 ? 7.350 0.105 -3.697 1.00 93.81 191 LEU A N 1
ATOM 1489 C CA . LEU A 1 191 ? 6.462 0.632 -4.732 1.00 93.81 191 LEU A CA 1
ATOM 1490 C C . LEU A 1 191 ? 7.242 1.277 -5.890 1.00 93.81 191 LEU A C 1
ATOM 1492 O O . LEU A 1 191 ? 6.937 1.017 -7.054 1.00 93.81 191 LEU A O 1
ATOM 1496 N N . LEU A 1 192 ? 8.296 2.044 -5.596 1.00 94.69 192 LEU A N 1
ATOM 1497 C CA . LEU A 1 192 ? 9.151 2.630 -6.630 1.00 94.69 192 LEU A CA 1
ATOM 1498 C C . LEU A 1 192 ? 9.856 1.553 -7.470 1.00 94.69 192 LEU A C 1
ATOM 1500 O O . LEU A 1 192 ? 9.887 1.648 -8.695 1.00 94.69 192 LEU A O 1
ATOM 1504 N N . MET A 1 193 ? 10.385 0.499 -6.842 1.00 94.06 193 MET A N 1
ATOM 1505 C CA . MET A 1 193 ? 11.009 -0.621 -7.556 1.00 94.06 193 MET A CA 1
ATOM 1506 C C . MET A 1 193 ? 10.024 -1.311 -8.501 1.00 94.06 193 MET A C 1
ATOM 1508 O O . MET A 1 193 ? 10.405 -1.683 -9.611 1.00 94.06 193 MET A O 1
ATOM 1512 N N . ILE A 1 194 ? 8.761 -1.452 -8.093 1.00 92.62 194 ILE A N 1
ATOM 1513 C CA . ILE A 1 194 ? 7.697 -1.997 -8.938 1.00 92.62 194 ILE A CA 1
ATOM 1514 C C . ILE A 1 194 ? 7.479 -1.112 -10.169 1.00 92.62 194 ILE A C 1
ATOM 1516 O O . ILE A 1 194 ? 7.533 -1.620 -11.290 1.00 92.62 194 ILE A O 1
ATOM 1520 N N . VAL A 1 195 ? 7.301 0.200 -9.982 1.00 94.62 195 VAL A N 1
ATOM 1521 C CA . VAL A 1 195 ? 7.140 1.163 -11.089 1.00 94.62 195 VAL A CA 1
ATOM 1522 C C . VAL A 1 195 ? 8.325 1.085 -12.051 1.00 94.62 195 VAL A C 1
ATOM 1524 O O . VAL A 1 195 ? 8.137 0.890 -13.254 1.00 94.62 195 VAL A O 1
ATOM 1527 N N . CYS A 1 196 ? 9.554 1.145 -11.533 1.00 95.06 196 CYS A N 1
ATOM 1528 C CA . CYS A 1 196 ? 10.765 1.060 -12.347 1.00 95.06 196 CYS A CA 1
ATOM 1529 C C . CYS A 1 196 ? 10.857 -0.263 -13.119 1.00 95.06 196 CYS A C 1
ATOM 1531 O O . CYS A 1 196 ? 11.226 -0.266 -14.293 1.00 95.06 196 CYS A O 1
ATOM 1533 N N . ARG A 1 197 ? 10.497 -1.389 -12.491 1.00 94.12 197 ARG A N 1
ATOM 1534 C CA . ARG A 1 197 ? 10.528 -2.712 -13.127 1.00 94.12 197 ARG A CA 1
ATOM 1535 C C . ARG A 1 197 ? 9.527 -2.817 -14.275 1.00 94.12 197 ARG A C 1
ATOM 1537 O O . ARG A 1 197 ? 9.896 -3.299 -15.345 1.00 94.12 197 ARG A O 1
ATOM 1544 N N . VAL A 1 198 ? 8.290 -2.364 -14.072 1.00 93.38 198 VAL A N 1
ATOM 1545 C CA . VAL A 1 198 ? 7.253 -2.375 -15.119 1.00 93.38 198 VAL A CA 1
ATOM 1546 C C . VAL A 1 198 ? 7.660 -1.458 -16.274 1.00 93.38 198 VAL A C 1
ATOM 1548 O O . VAL A 1 198 ? 7.588 -1.857 -17.435 1.00 93.38 198 VAL A O 1
ATOM 1551 N N . LYS A 1 199 ? 8.173 -0.260 -15.974 1.00 94.31 199 LYS A N 1
ATOM 1552 C CA . LYS A 1 199 ? 8.674 0.671 -16.993 1.00 94.31 199 LYS A CA 1
ATOM 1553 C C . LYS A 1 199 ? 9.824 0.080 -17.803 1.00 94.31 199 LYS A C 1
ATOM 1555 O O . LYS A 1 199 ? 9.795 0.151 -19.028 1.00 94.31 199 LYS A O 1
ATOM 1560 N N . LEU A 1 200 ? 10.807 -0.534 -17.144 1.00 94.00 200 LEU A N 1
ATOM 1561 C CA . LEU A 1 200 ? 11.928 -1.188 -17.819 1.00 94.00 200 LEU A CA 1
ATOM 1562 C C . LEU A 1 200 ? 11.452 -2.310 -18.749 1.00 94.00 200 LEU A C 1
ATOM 1564 O O . LEU A 1 200 ? 11.928 -2.401 -19.878 1.00 94.00 200 LEU A O 1
ATOM 1568 N N . PHE A 1 201 ? 10.498 -3.128 -18.297 1.00 92.31 201 PHE A N 1
ATOM 1569 C CA . PHE A 1 201 ? 9.898 -4.165 -19.132 1.00 92.31 201 PHE A CA 1
ATOM 1570 C C . PHE A 1 201 ? 9.273 -3.570 -20.400 1.00 92.31 201 PHE A C 1
ATOM 1572 O O . PHE A 1 201 ? 9.625 -3.985 -21.500 1.00 92.31 201 PHE A O 1
ATOM 1579 N N . LEU A 1 202 ? 8.415 -2.553 -20.265 1.00 91.44 202 LEU A N 1
ATOM 1580 C CA . LEU A 1 202 ? 7.749 -1.926 -21.413 1.00 91.44 202 LEU A CA 1
ATOM 1581 C C . LEU A 1 202 ? 8.740 -1.284 -22.392 1.00 91.44 202 LEU A C 1
ATOM 1583 O O . LEU A 1 202 ? 8.579 -1.410 -23.603 1.00 91.44 202 LEU A O 1
ATOM 1587 N N . LEU A 1 203 ? 9.778 -0.614 -21.887 1.00 91.62 203 LEU A N 1
ATOM 1588 C CA . LEU A 1 203 ? 10.809 -0.014 -22.736 1.00 91.62 203 LEU A CA 1
ATOM 1589 C C . LEU A 1 203 ? 11.597 -1.076 -23.509 1.00 91.62 203 LEU A C 1
ATOM 1591 O O . LEU A 1 203 ? 11.854 -0.889 -24.697 1.00 91.62 203 LEU A O 1
ATOM 1595 N N . ASN A 1 204 ? 11.935 -2.196 -22.866 1.00 90.44 204 ASN A N 1
ATOM 1596 C CA . ASN A 1 204 ? 12.595 -3.314 -23.536 1.00 90.44 204 ASN A CA 1
ATOM 1597 C C . ASN A 1 204 ? 11.699 -3.927 -24.618 1.00 90.44 204 ASN A C 1
ATOM 1599 O O . ASN A 1 204 ? 12.175 -4.153 -25.725 1.00 90.44 204 ASN A O 1
ATOM 1603 N N . GLU A 1 205 ? 10.407 -4.120 -24.348 1.00 87.25 205 GLU A N 1
ATOM 1604 C CA . GLU A 1 205 ? 9.449 -4.620 -25.342 1.00 87.25 205 GLU A CA 1
ATOM 1605 C C . GLU A 1 205 ? 9.344 -3.692 -26.560 1.00 87.25 205 GLU A C 1
ATOM 1607 O O . GLU A 1 205 ? 9.370 -4.148 -27.703 1.00 87.25 205 GLU A O 1
ATOM 1612 N N . ILE A 1 206 ? 9.273 -2.376 -26.346 1.00 87.50 206 ILE A N 1
ATOM 1613 C CA . ILE A 1 206 ? 9.241 -1.394 -27.440 1.00 87.50 206 ILE A CA 1
ATOM 1614 C C . ILE A 1 206 ? 10.531 -1.456 -28.260 1.00 87.50 206 ILE A C 1
ATOM 1616 O O . ILE A 1 206 ? 10.474 -1.468 -29.489 1.00 87.50 206 ILE A O 1
ATOM 1620 N N . LEU A 1 207 ? 11.689 -1.505 -27.596 1.00 88.12 207 LEU A N 1
ATOM 1621 C CA . LEU A 1 207 ? 12.988 -1.586 -28.263 1.00 88.12 207 LEU A CA 1
ATOM 1622 C C . LEU A 1 207 ? 13.114 -2.870 -29.085 1.00 88.12 207 LEU A C 1
ATOM 1624 O O . LEU A 1 207 ? 13.519 -2.808 -30.242 1.00 88.12 207 LEU A O 1
ATOM 1628 N N . MET A 1 208 ? 12.725 -4.018 -28.529 1.00 85.88 208 MET A N 1
ATOM 1629 C CA . MET A 1 208 ? 12.767 -5.298 -29.237 1.00 85.88 208 MET A CA 1
ATOM 1630 C C . MET A 1 208 ? 11.841 -5.301 -30.459 1.00 85.88 208 MET A C 1
ATOM 1632 O O . MET A 1 208 ? 12.268 -5.717 -31.533 1.00 85.88 208 MET A O 1
ATOM 1636 N N . ASN A 1 209 ? 10.625 -4.759 -30.341 1.00 81.50 209 ASN A N 1
ATOM 1637 C CA . ASN A 1 209 ? 9.698 -4.631 -31.471 1.00 81.50 209 ASN A CA 1
ATOM 1638 C C . ASN A 1 209 ? 10.192 -3.636 -32.537 1.00 81.50 209 ASN A C 1
ATOM 1640 O O . ASN A 1 209 ? 10.003 -3.864 -33.729 1.00 81.50 209 ASN A O 1
ATOM 1644 N N . ALA A 1 210 ? 10.865 -2.554 -32.137 1.00 78.00 210 ALA A N 1
ATOM 1645 C CA . ALA A 1 210 ? 11.469 -1.602 -33.070 1.00 78.00 210 ALA A CA 1
ATOM 1646 C C . ALA A 1 210 ? 12.689 -2.186 -33.811 1.00 78.00 210 ALA A C 1
ATOM 1648 O O . ALA A 1 210 ? 12.961 -1.800 -34.948 1.00 78.00 210 ALA A O 1
ATOM 1649 N N . LEU A 1 211 ? 13.422 -3.107 -33.175 1.00 72.00 211 LEU A N 1
ATOM 1650 C CA . LEU A 1 211 ? 14.611 -3.765 -33.728 1.00 72.00 211 LEU A CA 1
ATOM 1651 C C . LEU A 1 211 ? 14.295 -5.045 -34.522 1.00 72.00 211 LEU A C 1
ATOM 1653 O O . LEU A 1 211 ? 15.144 -5.494 -35.291 1.00 72.00 211 LEU A O 1
ATOM 1657 N N . ALA A 1 212 ? 13.097 -5.617 -34.374 1.00 62.59 212 ALA A N 1
ATOM 1658 C CA . ALA A 1 212 ? 12.643 -6.814 -35.084 1.00 62.59 212 ALA A CA 1
ATOM 1659 C C . ALA A 1 212 ? 11.365 -6.558 -35.914 1.00 62.59 212 ALA A C 1
ATOM 1661 O O . ALA A 1 212 ? 10.333 -7.171 -35.640 1.00 62.59 212 ALA A O 1
ATOM 1662 N N . PRO A 1 213 ? 11.407 -5.700 -36.954 1.00 56.44 213 PRO A N 1
ATOM 1663 C CA . PRO A 1 213 ? 10.220 -5.366 -37.746 1.00 56.44 213 PRO A CA 1
ATOM 1664 C C . PRO A 1 213 ? 9.563 -6.559 -38.475 1.00 56.44 213 PRO A C 1
ATOM 1666 O O . PRO A 1 213 ? 8.415 -6.431 -38.890 1.00 56.44 213 PRO A O 1
ATOM 1669 N N . ASP A 1 214 ? 10.237 -7.716 -38.584 1.00 55.34 214 ASP A N 1
ATOM 1670 C CA . ASP A 1 214 ? 9.776 -8.869 -39.379 1.00 55.34 214 ASP A CA 1
ATOM 1671 C C 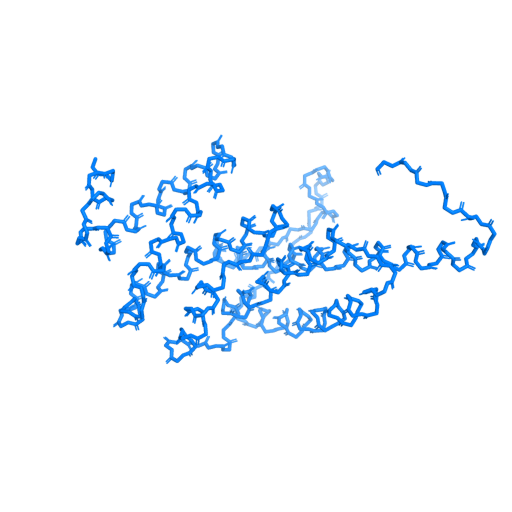. ASP A 1 214 ? 9.388 -10.136 -38.585 1.00 55.34 214 ASP A C 1
ATOM 1673 O O . ASP A 1 214 ? 8.990 -11.131 -39.193 1.00 55.34 214 ASP A O 1
ATOM 1677 N N . ASN A 1 215 ? 9.432 -10.147 -37.246 1.00 44.53 215 ASN A N 1
ATOM 1678 C CA . ASN A 1 215 ? 8.991 -11.328 -36.487 1.00 44.53 215 ASN A CA 1
ATOM 1679 C C . ASN A 1 215 ? 7.516 -11.227 -36.094 1.00 44.53 215 ASN A C 1
ATOM 1681 O O . ASN A 1 215 ? 7.142 -10.857 -34.984 1.00 44.53 215 ASN A O 1
ATOM 1685 N N . VAL A 1 216 ? 6.685 -11.613 -37.060 1.00 47.41 216 VAL A N 1
ATOM 1686 C CA . VAL A 1 216 ? 5.291 -12.017 -36.882 1.00 47.41 216 VAL A CA 1
ATOM 1687 C C . VAL A 1 216 ? 5.152 -12.918 -35.651 1.00 47.41 216 VAL A C 1
ATOM 1689 O O . VAL A 1 216 ? 5.797 -13.960 -35.556 1.00 47.41 216 VAL A O 1
ATOM 1692 N N . TRP A 1 217 ? 4.271 -12.494 -34.745 1.00 54.03 217 TRP A N 1
ATOM 1693 C CA . TRP A 1 217 ? 3.673 -13.229 -33.634 1.00 54.03 217 TRP A CA 1
ATOM 1694 C C . TRP A 1 217 ? 3.798 -14.758 -33.736 1.00 54.03 217 TRP A C 1
ATOM 1696 O O . TRP A 1 217 ? 2.999 -15.417 -34.402 1.00 54.03 217 TRP A O 1
ATOM 1706 N N . GLN A 1 218 ? 4.747 -15.330 -32.999 1.00 37.41 218 GLN A N 1
ATOM 1707 C CA . GLN A 1 218 ? 4.602 -16.687 -32.482 1.00 37.41 218 GLN A CA 1
ATOM 1708 C C . GLN A 1 218 ? 4.289 -16.578 -30.996 1.00 37.41 218 GLN A C 1
ATOM 1710 O O . GLN A 1 218 ? 5.163 -16.559 -30.135 1.00 37.41 218 GLN A O 1
ATOM 1715 N N . THR A 1 219 ? 2.994 -16.446 -30.724 1.00 44.75 21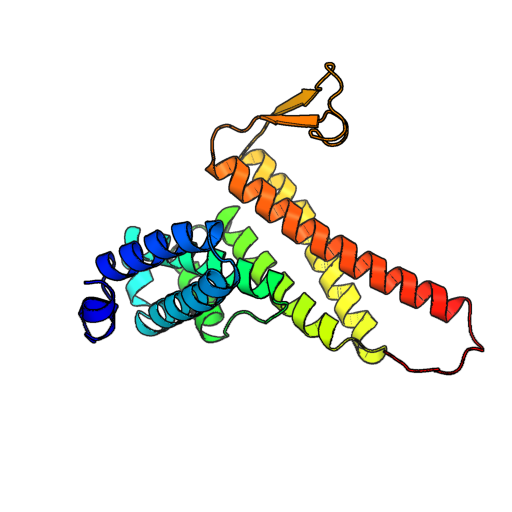9 THR A N 1
ATOM 1716 C CA . THR A 1 219 ? 2.388 -16.752 -29.434 1.00 44.75 219 THR A CA 1
ATOM 1717 C C . THR A 1 219 ? 2.790 -18.159 -29.003 1.00 44.75 219 THR A C 1
ATOM 1719 O O . THR A 1 219 ? 2.602 -19.099 -29.772 1.00 44.75 219 THR A O 1
ATOM 1722 N N . ASN A 1 220 ? 3.334 -18.288 -27.790 1.00 36.59 220 ASN A N 1
ATOM 1723 C CA . ASN A 1 220 ? 3.050 -19.365 -26.831 1.00 36.59 220 ASN A CA 1
ATOM 1724 C C . ASN A 1 220 ? 3.883 -19.165 -25.554 1.00 36.59 220 ASN A C 1
ATOM 1726 O O . ASN A 1 220 ? 5.031 -19.605 -25.500 1.00 36.59 220 ASN A O 1
ATOM 1730 N N . LEU A 1 221 ? 3.277 -18.517 -24.552 1.00 33.62 221 LEU A N 1
ATOM 1731 C CA . LEU A 1 221 ? 3.047 -18.993 -23.171 1.00 33.62 221 LEU A CA 1
ATOM 1732 C C . LEU A 1 221 ? 2.744 -17.814 -22.240 1.00 33.62 221 LEU A C 1
ATOM 1734 O O . LEU A 1 221 ? 3.535 -16.848 -22.232 1.00 33.62 221 LEU A O 1
#

Radius of gyration: 20.38 Å; chains: 1; bounding box: 58×36×60 Å

pLDDT: mean 89.19, std 11.04, range [33.62, 97.69]